Protein AF-A0A536CFX8-F1 (afdb_monomer)

Solvent-accessible surface area (backbone atoms only — not comparable to full-atom values): 19249 Å² total; per-residue (Å²): 136,84,89,85,89,81,91,87,80,89,84,90,79,86,81,89,79,88,77,86,74,91,65,84,72,71,78,76,81,66,70,44,59,73,46,34,35,49,41,56,54,71,42,53,51,65,45,68,50,86,86,36,34,57,94,56,67,42,63,34,17,46,71,71,43,29,43,40,26,47,44,38,36,43,31,71,49,56,95,89,37,96,38,81,25,56,76,70,20,52,27,51,81,73,44,65,42,97,75,32,32,36,40,40,36,42,48,42,97,36,27,31,52,84,66,49,71,55,38,29,62,17,44,47,43,38,53,39,38,42,67,48,39,43,94,47,35,49,85,56,44,95,74,36,61,66,68,40,49,74,40,77,49,61,92,44,62,42,31,37,38,37,31,39,76,54,69,55,59,67,68,58,45,51,65,66,43,47,42,68,44,43,55,40,64,38,90,66,59,28,27,61,50,94,89,47,68,60,54,70,37,48,77,72,36,57,69,44,15,38,42,23,47,53,34,53,59,54,59,30,67,44,47,73,42,53,52,75,39,72,79,68,68,63,30,48,14,44,30,37,74,61,40,47,46,82,84,20,44,34,34,29,30,58,32,88,53,37,55,59,82,76,69,68,48,43,54,29,44,31,39,40,52,27,83,37,61,69,62,44,35,52,36,47,64,72,61,75,45,77,39,68,71,75,52,84,91,49,54,87,53,54,82,72,40,79,90,61,88,86,77,84,89,81,69,99,73,82,92,80,82,87,76,60,66,86,42,83,91,60,104

Structure (mmCIF, N/CA/C/O backbone):
data_AF-A0A536CFX8-F1
#
_entry.id   AF-A0A536CFX8-F1
#
loop_
_atom_site.group_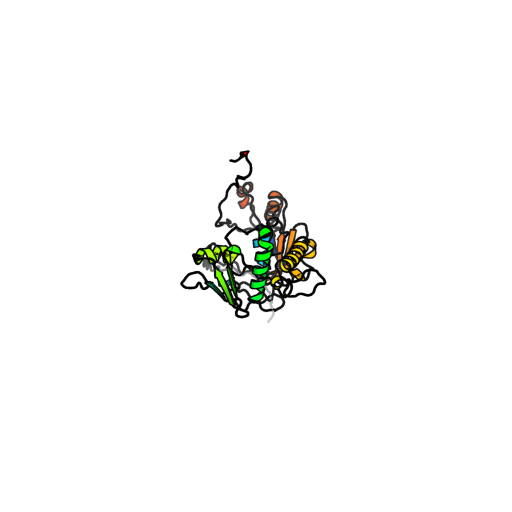PDB
_atom_site.id
_atom_site.type_symbol
_atom_site.label_atom_id
_atom_site.label_alt_id
_atom_site.label_comp_id
_atom_site.label_asym_id
_atom_site.label_en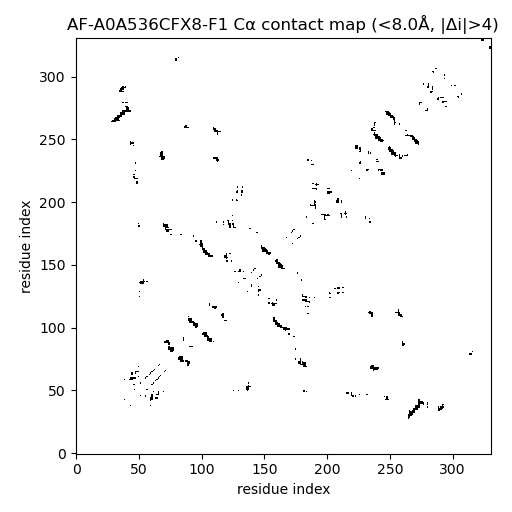tity_id
_atom_site.label_seq_id
_atom_site.pdbx_PDB_ins_code
_atom_site.Cartn_x
_atom_site.Cartn_y
_atom_site.Cartn_z
_atom_site.occupancy
_atom_site.B_iso_or_equiv
_atom_site.auth_seq_id
_atom_site.auth_comp_id
_atom_site.auth_asym_id
_atom_site.auth_atom_id
_atom_site.pdbx_PDB_model_num
ATOM 1 N N . MET A 1 1 ? 38.653 -68.602 -45.822 1.00 32.66 1 MET A N 1
ATOM 2 C CA . MET A 1 1 ? 39.861 -68.004 -46.427 1.00 32.66 1 MET A CA 1
ATOM 3 C C . MET A 1 1 ? 39.681 -66.486 -46.409 1.00 32.66 1 MET A C 1
ATOM 5 O O . MET A 1 1 ? 38.764 -66.006 -47.046 1.00 32.66 1 MET A O 1
ATOM 9 N N . ARG A 1 2 ? 40.482 -65.795 -45.582 1.00 30.81 2 ARG A N 1
ATOM 10 C CA . ARG A 1 2 ? 40.870 -64.364 -45.604 1.00 30.81 2 ARG A CA 1
ATOM 11 C C . ARG A 1 2 ? 39.822 -63.230 -45.773 1.00 30.81 2 ARG A C 1
ATOM 13 O O . ARG A 1 2 ? 39.370 -62.947 -46.868 1.00 30.81 2 ARG A O 1
ATOM 20 N N . THR A 1 3 ? 39.662 -62.498 -44.655 1.00 35.94 3 THR A N 1
ATOM 21 C CA . THR A 1 3 ? 39.759 -61.022 -44.455 1.00 35.94 3 THR A CA 1
ATOM 22 C C . THR A 1 3 ? 38.870 -60.039 -45.222 1.00 35.94 3 THR A C 1
ATOM 24 O O . THR A 1 3 ? 38.886 -60.008 -46.444 1.00 35.94 3 THR A O 1
ATOM 27 N N . GLY A 1 4 ? 38.321 -59.062 -44.481 1.00 30.14 4 GLY A N 1
ATOM 28 C CA . GLY A 1 4 ? 38.094 -57.713 -45.014 1.00 30.14 4 GLY A CA 1
ATOM 29 C C . GLY A 1 4 ? 37.114 -56.843 -44.224 1.00 30.14 4 GLY A C 1
ATOM 30 O O . GLY A 1 4 ? 35.951 -56.754 -44.588 1.00 30.14 4 GLY A O 1
ATOM 31 N N . LEU A 1 5 ? 37.593 -56.163 -43.180 1.00 33.34 5 LEU A N 1
ATOM 32 C CA . LEU A 1 5 ? 36.899 -55.064 -42.499 1.00 33.34 5 LEU A CA 1
ATOM 33 C C . LEU A 1 5 ? 37.140 -53.757 -43.278 1.00 33.34 5 LEU A C 1
ATOM 35 O O . LEU A 1 5 ? 38.304 -53.397 -43.446 1.00 33.34 5 LEU A O 1
ATOM 39 N N . ARG A 1 6 ? 36.095 -53.016 -43.681 1.00 33.06 6 ARG A N 1
ATOM 40 C CA . ARG A 1 6 ? 36.152 -51.550 -43.868 1.00 33.06 6 ARG A CA 1
ATOM 41 C C . ARG A 1 6 ? 34.804 -50.890 -43.567 1.00 33.06 6 ARG A C 1
ATOM 43 O O . ARG A 1 6 ? 33.782 -51.218 -44.155 1.00 33.06 6 ARG A O 1
ATOM 50 N N . VAL A 1 7 ? 34.877 -49.950 -42.633 1.00 35.00 7 VAL A N 1
ATOM 51 C CA . VAL A 1 7 ? 33.879 -48.956 -42.229 1.00 35.00 7 VAL A CA 1
ATOM 52 C C . VAL A 1 7 ? 33.693 -47.923 -43.345 1.00 35.00 7 VAL A C 1
ATOM 54 O O . VAL A 1 7 ? 34.694 -47.455 -43.885 1.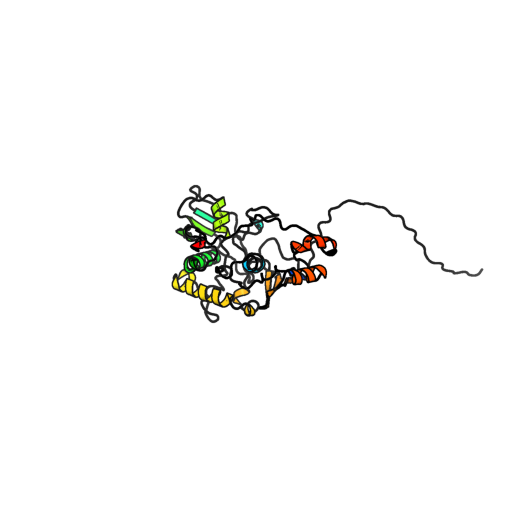00 35.00 7 VAL A O 1
ATOM 57 N N . VAL A 1 8 ? 32.449 -47.517 -43.626 1.00 34.94 8 VAL A N 1
ATOM 58 C CA . VAL A 1 8 ? 32.122 -46.202 -44.209 1.00 34.94 8 VAL A CA 1
ATOM 59 C C . VAL A 1 8 ? 30.862 -45.650 -43.539 1.00 34.94 8 VAL A C 1
ATOM 61 O O . VAL A 1 8 ? 29.898 -46.364 -43.273 1.00 34.94 8 VAL A O 1
ATOM 64 N N . THR A 1 9 ? 30.950 -44.365 -43.232 1.00 29.80 9 THR A N 1
ATOM 65 C CA . THR A 1 9 ? 30.115 -43.535 -42.370 1.00 29.80 9 THR A CA 1
ATOM 66 C C . THR A 1 9 ? 28.998 -42.810 -43.147 1.00 29.80 9 THR A C 1
ATOM 68 O O . THR A 1 9 ? 29.220 -42.423 -44.287 1.00 29.80 9 THR A O 1
ATOM 71 N N . LEU A 1 10 ? 27.871 -42.555 -42.456 1.00 30.62 10 LEU A N 1
ATOM 72 C CA . LEU A 1 10 ? 26.897 -41.440 -42.577 1.00 30.62 10 LEU A CA 1
ATOM 73 C C . LEU A 1 10 ? 26.233 -41.111 -43.933 1.00 30.62 10 LEU A C 1
ATOM 75 O O . LEU A 1 10 ? 26.893 -40.657 -44.856 1.00 30.62 10 LEU A O 1
ATOM 79 N N . LEU A 1 11 ? 24.889 -41.111 -43.944 1.00 28.91 11 LEU A N 1
ATOM 80 C CA . LEU A 1 11 ? 24.063 -39.917 -44.230 1.00 28.91 11 LEU A CA 1
ATOM 81 C C . LEU A 1 11 ? 22.568 -40.229 -44.033 1.00 28.91 11 LEU A C 1
ATOM 83 O O . LEU A 1 11 ? 21.937 -40.900 -44.846 1.00 28.91 11 LEU A O 1
ATOM 87 N N . SER A 1 12 ? 22.001 -39.725 -42.937 1.00 30.78 12 SER A N 1
ATOM 88 C CA . SER A 1 12 ? 20.563 -39.744 -42.657 1.00 30.78 12 SER A CA 1
ATOM 89 C C . SER A 1 12 ? 19.905 -38.566 -43.378 1.00 30.78 12 SER A C 1
ATOM 91 O O . SER A 1 12 ? 20.118 -37.416 -42.997 1.00 30.78 12 SER A O 1
ATOM 93 N N . ILE A 1 13 ? 19.117 -38.843 -44.418 1.00 34.81 13 ILE A N 1
ATOM 94 C CA . ILE A 1 13 ? 18.242 -37.858 -45.066 1.00 34.81 13 ILE A CA 1
ATOM 95 C C . ILE A 1 13 ? 16.876 -37.877 -44.373 1.00 34.81 13 ILE A C 1
ATOM 97 O O . ILE A 1 13 ? 16.316 -38.930 -44.077 1.00 34.81 13 ILE A O 1
ATOM 101 N N . ALA A 1 14 ? 16.396 -36.669 -44.096 1.00 35.75 14 ALA A N 1
ATOM 102 C CA . ALA A 1 14 ? 15.177 -36.323 -43.389 1.00 35.75 14 ALA A CA 1
ATOM 103 C C . ALA A 1 14 ? 13.883 -36.863 -44.021 1.00 35.75 14 ALA A C 1
ATOM 105 O O . ALA A 1 14 ? 13.759 -36.956 -45.240 1.00 35.75 14 ALA A O 1
ATOM 106 N N . ALA A 1 15 ? 12.868 -37.048 -43.176 1.00 33.31 15 ALA A N 1
ATOM 107 C CA . ALA A 1 15 ? 11.474 -36.898 -43.573 1.00 33.31 15 ALA A CA 1
ATOM 108 C C . ALA A 1 15 ? 10.749 -36.048 -42.521 1.00 33.31 15 ALA A C 1
ATOM 110 O O . ALA A 1 15 ? 10.565 -36.457 -41.375 1.00 33.31 15 ALA A O 1
ATOM 111 N N . LEU A 1 16 ? 10.394 -34.831 -42.942 1.00 39.53 16 LEU A N 1
ATOM 112 C CA . LEU A 1 16 ? 9.484 -33.919 -42.263 1.00 39.53 16 LEU A CA 1
ATOM 113 C C . LEU A 1 16 ? 8.110 -34.578 -42.090 1.00 39.53 16 LEU A C 1
ATOM 115 O O . LEU A 1 16 ? 7.532 -35.054 -43.065 1.00 39.53 16 LEU A O 1
ATOM 119 N N . LEU A 1 17 ? 7.530 -34.452 -40.899 1.00 35.06 17 LEU A N 1
ATOM 120 C CA . LEU A 1 17 ? 6.080 -34.385 -40.747 1.00 35.06 17 LEU A CA 1
ATOM 121 C C . LEU A 1 17 ? 5.739 -33.120 -39.964 1.00 35.06 17 LEU A C 1
ATOM 123 O O . LEU A 1 17 ? 6.007 -32.997 -38.771 1.00 35.06 17 LEU A O 1
ATOM 127 N N . ALA A 1 18 ? 5.183 -32.162 -40.699 1.00 39.88 18 ALA A N 1
ATOM 128 C CA . ALA A 1 18 ? 4.555 -30.974 -40.166 1.00 39.88 18 ALA A CA 1
ATOM 129 C C . ALA A 1 18 ? 3.256 -31.366 -39.453 1.00 39.88 18 ALA A C 1
ATOM 131 O O . ALA A 1 18 ? 2.336 -31.899 -40.069 1.00 39.88 18 ALA A O 1
ATOM 132 N N . VAL A 1 19 ? 3.171 -31.041 -38.166 1.00 38.09 19 VAL A N 1
ATOM 133 C CA . VAL A 1 19 ? 1.901 -30.855 -37.464 1.00 38.09 19 VAL A CA 1
ATOM 134 C C . VAL A 1 19 ? 1.953 -29.451 -36.876 1.00 38.09 19 VAL A C 1
ATOM 136 O O . VAL A 1 19 ? 2.416 -29.239 -35.759 1.00 38.09 19 VAL A O 1
ATOM 139 N N . SER A 1 20 ? 1.534 -28.463 -37.668 1.00 35.34 20 SER A N 1
ATOM 140 C CA . SER A 1 20 ? 1.260 -27.121 -37.161 1.00 35.34 20 SER A CA 1
ATOM 141 C C . SER A 1 20 ? -0.124 -27.129 -36.512 1.00 35.34 20 SER A C 1
ATOM 143 O O . SER A 1 20 ? -1.124 -26.750 -37.121 1.00 35.34 20 SER A O 1
ATOM 145 N N . CYS A 1 21 ? -0.194 -27.575 -35.264 1.00 41.94 21 CYS A N 1
ATOM 146 C CA . CYS A 1 21 ? -1.288 -27.156 -34.403 1.00 41.94 21 CYS A CA 1
ATOM 147 C C . CYS A 1 21 ? -0.944 -25.748 -33.917 1.00 41.94 21 CYS A C 1
ATOM 149 O O . CYS A 1 21 ? 0.002 -25.567 -33.151 1.00 41.94 21 CYS A O 1
ATOM 151 N N . GLY A 1 22 ? -1.697 -24.754 -34.391 1.00 38.09 22 GLY A N 1
ATOM 152 C CA . GLY A 1 22 ? -1.741 -23.418 -33.808 1.00 38.09 22 GLY A CA 1
ATOM 153 C C . GLY A 1 22 ? -2.274 -23.508 -32.382 1.00 38.09 22 GLY A C 1
ATOM 154 O O . GLY A 1 22 ? -3.461 -23.331 -32.139 1.00 38.09 22 GLY A O 1
ATOM 155 N N . GLY A 1 23 ? -1.395 -23.853 -31.449 1.00 31.27 23 GLY A N 1
ATOM 156 C CA . GLY A 1 23 ? -1.613 -23.668 -30.030 1.00 31.27 23 GLY A CA 1
ATOM 157 C C . GLY A 1 23 ? -1.064 -22.304 -29.667 1.00 31.27 23 GLY A C 1
ATOM 158 O O . GLY A 1 23 ? 0.135 -22.071 -29.795 1.00 31.27 23 GLY A O 1
ATOM 159 N N . SER A 1 24 ? -1.932 -21.407 -29.213 1.00 38.62 24 SER A N 1
ATOM 160 C CA . SER A 1 24 ? -1.533 -20.240 -28.436 1.00 38.62 24 SER A CA 1
ATOM 161 C C . SER A 1 24 ? -0.773 -20.752 -27.213 1.00 38.62 24 SER A C 1
ATOM 163 O O . SER A 1 24 ? -1.375 -21.089 -26.194 1.00 38.62 24 SER A O 1
ATOM 165 N N . SER A 1 25 ? 0.546 -20.907 -27.323 1.00 43.19 25 SER A N 1
ATOM 166 C CA . SER A 1 25 ? 1.385 -21.193 -26.172 1.00 43.19 25 SER A CA 1
ATOM 167 C C . SER A 1 25 ? 1.316 -19.951 -25.300 1.00 43.19 25 SER A C 1
ATOM 169 O O . SER A 1 25 ? 1.982 -18.957 -25.590 1.00 43.19 25 SER A O 1
ATOM 171 N N . ASN A 1 26 ? 0.478 -19.977 -24.262 1.00 49.91 26 ASN A N 1
ATOM 172 C CA . ASN A 1 26 ? 0.644 -19.043 -23.159 1.00 49.91 26 ASN A CA 1
ATOM 173 C C . ASN A 1 26 ? 2.122 -19.124 -22.762 1.00 49.91 26 ASN A C 1
ATOM 175 O O . ASN A 1 26 ? 2.585 -20.239 -22.486 1.00 49.91 26 ASN A O 1
ATOM 179 N N . PRO A 1 27 ? 2.876 -18.010 -22.799 1.00 59.50 27 PRO A N 1
ATOM 180 C CA . PRO A 1 27 ? 4.268 -18.026 -22.390 1.00 59.50 27 PRO A CA 1
ATOM 181 C C . PRO A 1 27 ? 4.347 -18.687 -21.017 1.00 59.50 27 PRO A C 1
ATOM 183 O O . PRO A 1 27 ? 3.634 -18.287 -20.091 1.00 59.50 27 PRO A O 1
ATOM 186 N N . ALA A 1 28 ? 5.136 -19.756 -20.907 1.00 67.69 28 ALA A N 1
ATOM 187 C CA . ALA A 1 28 ? 5.293 -20.448 -19.640 1.00 67.69 28 ALA A CA 1
ATOM 188 C C . ALA A 1 28 ? 5.818 -19.438 -18.614 1.00 67.69 28 ALA A C 1
ATOM 190 O O . ALA A 1 28 ? 6.816 -18.757 -18.860 1.00 67.69 28 ALA A O 1
ATOM 191 N N . ARG A 1 29 ? 5.122 -19.309 -17.480 1.00 74.19 29 ARG A N 1
ATOM 192 C CA . ARG A 1 29 ? 5.527 -18.395 -16.412 1.00 74.19 29 ARG A CA 1
ATOM 193 C C . ARG A 1 29 ? 6.917 -18.805 -15.928 1.00 74.19 29 ARG A C 1
ATOM 195 O O . ARG A 1 29 ? 7.086 -19.903 -15.396 1.00 74.19 29 ARG A O 1
ATOM 202 N N . LEU A 1 30 ? 7.901 -17.931 -16.129 1.00 79.31 30 LEU A N 1
ATOM 203 C CA . LEU A 1 30 ? 9.268 -18.182 -15.688 1.00 79.31 30 LEU A CA 1
ATOM 204 C C . LEU A 1 30 ? 9.301 -18.312 -14.157 1.00 79.31 30 LEU A C 1
ATOM 206 O O . LEU A 1 30 ? 8.610 -17.585 -13.433 1.00 79.31 30 LEU A O 1
ATOM 210 N N . THR A 1 31 ? 10.079 -19.287 -13.687 1.00 88.12 31 THR A N 1
ATOM 211 C CA . THR A 1 31 ? 10.326 -19.542 -12.265 1.00 88.12 31 THR A CA 1
ATOM 212 C C . THR A 1 31 ? 11.797 -19.280 -11.969 1.00 88.12 31 THR A C 1
ATOM 214 O O . THR A 1 31 ? 12.665 -19.748 -12.703 1.00 88.12 31 THR A O 1
ATOM 217 N N . GLY A 1 32 ? 12.073 -18.547 -10.894 1.00 92.19 32 GLY A N 1
ATOM 218 C CA . GLY A 1 32 ? 13.400 -18.031 -10.578 1.00 92.19 32 GLY A CA 1
ATOM 219 C C . GLY A 1 32 ? 13.776 -16.801 -11.407 1.00 92.19 32 GLY A C 1
ATOM 220 O O . GLY A 1 32 ? 12.929 -16.186 -12.053 1.00 92.19 32 GLY A O 1
ATOM 221 N N . GLY A 1 33 ? 15.058 -16.437 -11.357 1.00 95.62 33 GLY A N 1
ATOM 222 C CA . GLY A 1 33 ? 15.593 -15.259 -12.041 1.00 95.62 33 GLY A CA 1
ATOM 223 C C . GLY A 1 33 ? 15.146 -13.925 -11.436 1.00 95.62 33 GLY A C 1
ATOM 224 O O . GLY A 1 33 ? 14.388 -13.882 -10.463 1.00 95.62 33 GLY A O 1
ATOM 225 N N . THR A 1 34 ? 15.639 -12.848 -12.039 1.00 97.00 34 THR A N 1
ATOM 226 C CA . THR A 1 34 ? 15.292 -11.463 -11.709 1.00 97.00 34 THR A CA 1
ATOM 227 C C . THR A 1 34 ? 14.483 -10.884 -12.858 1.00 97.00 34 THR A C 1
ATOM 229 O O . THR A 1 34 ? 14.877 -11.075 -14.007 1.00 97.00 34 THR A O 1
ATOM 232 N N . ALA A 1 35 ? 13.386 -10.188 -12.557 1.00 97.25 35 ALA A N 1
ATOM 233 C CA . ALA A 1 35 ? 12.746 -9.300 -13.525 1.00 97.25 35 ALA A CA 1
ATOM 234 C C . ALA A 1 35 ? 12.981 -7.840 -13.134 1.00 97.25 35 ALA A C 1
ATOM 236 O O . ALA A 1 35 ? 12.920 -7.497 -11.954 1.00 97.25 35 ALA A O 1
ATOM 237 N N . THR A 1 36 ? 13.211 -6.998 -14.130 1.00 97.81 36 THR A N 1
ATOM 238 C CA . THR A 1 36 ? 13.491 -5.568 -13.991 1.00 97.81 36 THR A CA 1
ATOM 239 C C . THR A 1 36 ? 12.363 -4.741 -14.601 1.00 97.81 36 THR A C 1
ATOM 241 O O . THR A 1 36 ? 11.969 -4.939 -15.751 1.00 97.81 36 THR A O 1
ATOM 244 N N . PHE A 1 37 ? 11.830 -3.811 -13.817 1.00 97.00 37 PHE A N 1
ATOM 245 C CA . PHE A 1 37 ? 10.755 -2.904 -14.191 1.00 97.00 37 PHE A CA 1
ATOM 246 C C . PHE A 1 37 ? 11.286 -1.477 -14.172 1.00 97.00 37 PHE A C 1
ATOM 248 O O . PHE A 1 37 ? 11.691 -0.976 -13.125 1.00 97.00 37 PHE A O 1
ATOM 255 N N . ALA A 1 38 ? 11.299 -0.823 -15.329 1.00 96.75 38 ALA A N 1
ATOM 256 C CA . ALA A 1 38 ? 11.588 0.597 -15.391 1.00 96.75 38 ALA A CA 1
ATOM 257 C C . ALA A 1 38 ? 10.439 1.389 -14.756 1.00 96.75 38 ALA A C 1
ATOM 259 O O . ALA A 1 38 ? 9.281 1.280 -15.170 1.00 96.75 38 ALA A O 1
ATOM 260 N N . GLU A 1 39 ? 10.766 2.188 -13.746 1.00 95.69 39 GLU A N 1
ATOM 261 C CA . GLU A 1 39 ? 9.873 3.232 -13.260 1.00 95.69 39 GLU A CA 1
ATOM 262 C C . GLU A 1 39 ? 9.761 4.332 -14.313 1.00 95.69 39 GLU A C 1
ATOM 264 O O . GLU A 1 39 ? 10.696 4.562 -15.087 1.00 95.69 39 GLU A O 1
ATOM 269 N N . GLN A 1 40 ? 8.623 5.032 -14.328 1.00 92.69 40 GLN A N 1
ATOM 270 C CA . GLN A 1 40 ? 8.504 6.190 -15.202 1.00 92.69 40 GLN A CA 1
ATOM 271 C C . GLN A 1 40 ? 9.528 7.268 -14.806 1.00 92.69 40 GLN A C 1
ATOM 273 O O . GLN A 1 40 ? 9.974 7.341 -13.652 1.00 92.69 40 GLN A O 1
ATOM 278 N N . PRO A 1 41 ? 9.923 8.123 -15.757 1.00 93.75 41 PRO A N 1
ATOM 279 C CA . PRO A 1 41 ? 10.881 9.181 -15.493 1.00 93.75 41 PRO A CA 1
ATOM 280 C C . PRO A 1 41 ? 10.433 10.093 -14.348 1.00 93.75 41 PRO A C 1
ATOM 282 O O . PRO A 1 41 ? 9.303 10.573 -14.323 1.00 93.75 41 PRO A O 1
ATOM 285 N N . ASP A 1 42 ? 11.337 10.307 -13.391 1.00 92.75 42 ASP A N 1
ATOM 286 C CA . ASP A 1 42 ? 11.128 11.098 -12.170 1.00 92.75 42 ASP A CA 1
ATOM 287 C C . ASP A 1 42 ? 10.020 10.581 -11.223 1.00 92.75 42 ASP A C 1
ATOM 289 O O . ASP A 1 42 ? 9.580 11.288 -10.318 1.00 92.75 42 ASP A O 1
ATOM 293 N N . THR A 1 43 ? 9.595 9.316 -11.353 1.00 93.25 43 THR A N 1
ATOM 294 C CA . THR A 1 43 ? 8.568 8.711 -10.483 1.00 93.25 43 THR A CA 1
ATOM 295 C C . THR A 1 43 ? 9.133 7.698 -9.493 1.00 93.25 43 THR A C 1
ATOM 297 O O . THR A 1 43 ? 8.499 6.692 -9.207 1.00 93.25 43 THR A O 1
ATOM 300 N N . LYS A 1 44 ? 10.332 7.906 -8.946 1.00 94.12 44 LYS A N 1
ATOM 301 C CA . LYS A 1 44 ? 10.891 6.941 -7.984 1.00 94.12 44 LYS A CA 1
ATOM 302 C C . LYS A 1 44 ? 10.062 6.871 -6.686 1.00 94.12 44 LYS A C 1
ATOM 304 O O . LYS A 1 44 ? 9.721 7.922 -6.132 1.00 94.12 44 LYS A O 1
ATOM 309 N N . PRO A 1 45 ? 9.801 5.668 -6.140 1.00 96.31 45 PRO A N 1
ATOM 310 C CA . PRO A 1 45 ? 9.236 5.537 -4.805 1.00 96.31 45 PRO A CA 1
ATOM 311 C C . PRO A 1 45 ? 10.141 6.180 -3.747 1.00 96.31 45 PRO A C 1
ATOM 313 O O . PRO A 1 45 ? 11.368 6.130 -3.833 1.00 96.31 45 PRO A O 1
ATOM 316 N N . ASN A 1 46 ? 9.535 6.791 -2.737 1.00 96.81 46 ASN A N 1
ATOM 317 C CA . ASN A 1 46 ? 10.225 7.472 -1.642 1.00 96.81 46 ASN A CA 1
ATOM 318 C C . ASN A 1 46 ? 9.421 7.499 -0.326 1.00 96.81 46 ASN A C 1
ATOM 320 O O . ASN A 1 46 ? 9.782 8.248 0.582 1.00 96.81 46 ASN A O 1
ATOM 324 N N . TYR A 1 47 ? 8.337 6.720 -0.221 1.00 97.62 47 TYR A N 1
ATOM 325 C CA . TYR A 1 47 ? 7.486 6.679 0.966 1.00 97.62 47 TYR A CA 1
ATOM 326 C C . TYR A 1 47 ? 6.874 5.288 1.188 1.00 97.62 47 TYR A C 1
ATOM 328 O O . TYR A 1 47 ? 6.042 4.828 0.407 1.00 97.62 47 TYR A O 1
ATOM 336 N N . ILE A 1 48 ? 7.273 4.610 2.268 1.00 97.75 48 ILE A N 1
ATOM 337 C CA . ILE A 1 48 ? 6.876 3.218 2.567 1.00 97.75 48 ILE A CA 1
ATOM 338 C C . ILE A 1 48 ? 5.600 3.072 3.401 1.00 97.75 48 ILE A C 1
ATOM 340 O O . ILE A 1 48 ? 5.013 1.994 3.430 1.00 97.75 48 ILE A O 1
ATOM 344 N N . PHE A 1 49 ? 5.164 4.133 4.083 1.00 97.56 49 PHE A N 1
ATOM 345 C CA . PHE A 1 49 ? 4.078 4.053 5.059 1.00 97.56 49 PHE A CA 1
ATOM 346 C C . PHE A 1 49 ? 2.686 4.105 4.381 1.00 97.56 49 PHE A C 1
ATOM 348 O O . PHE A 1 49 ? 2.374 5.106 3.730 1.00 97.56 49 PHE A O 1
ATOM 355 N N . PRO A 1 50 ? 1.822 3.073 4.537 1.00 95.62 50 PRO A N 1
ATOM 356 C CA . PRO A 1 50 ? 0.524 2.993 3.854 1.00 95.62 50 PRO A CA 1
ATOM 357 C C . PRO A 1 50 ? -0.449 4.132 4.167 1.00 95.62 50 PRO A C 1
ATOM 359 O O . PRO A 1 50 ? -1.228 4.517 3.300 1.00 95.62 50 PRO A O 1
ATOM 362 N N . LEU A 1 51 ? -0.389 4.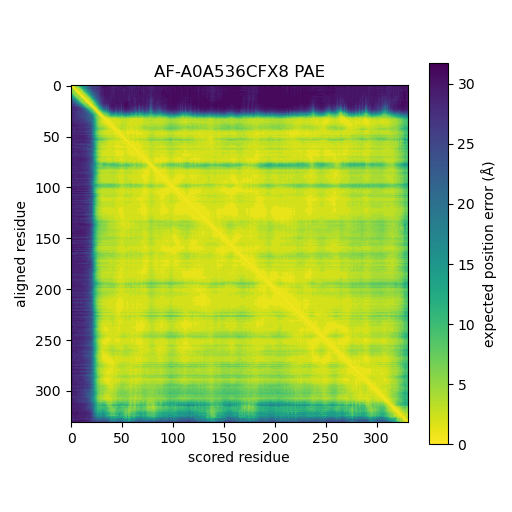731 5.365 1.00 95.31 51 LEU A N 1
ATOM 363 C CA . LEU A 1 51 ? -1.122 5.966 5.676 1.00 95.31 51 LEU A CA 1
ATOM 364 C C . LEU A 1 51 ? -0.350 7.187 5.129 1.00 95.31 51 LEU A C 1
ATOM 366 O O . LEU A 1 51 ? 0.112 8.059 5.857 1.00 95.31 51 LEU A O 1
ATOM 370 N N . THR A 1 52 ? -0.171 7.178 3.809 1.00 94.94 52 THR A N 1
ATOM 371 C CA . THR A 1 52 ? 0.543 8.145 2.969 1.00 94.94 52 THR A CA 1
ATOM 372 C C . THR A 1 52 ? 0.025 9.573 3.079 1.00 94.94 52 THR A C 1
ATOM 374 O O . THR A 1 52 ? -1.150 9.861 2.833 1.00 94.94 52 THR A O 1
ATOM 377 N N . SER A 1 53 ? 0.945 10.496 3.366 1.00 92.75 53 SER A N 1
ATOM 378 C CA . SER A 1 53 ? 0.624 11.917 3.393 1.00 92.75 53 SER A CA 1
ATOM 379 C C . SER A 1 53 ? 0.606 12.572 2.016 1.00 92.75 53 SER A C 1
ATOM 381 O O . SER A 1 53 ? 1.218 12.080 1.068 1.00 92.75 53 SER A O 1
ATOM 383 N N . GLY A 1 54 ? -0.107 13.699 1.897 1.00 90.56 54 GLY A N 1
ATOM 384 C CA . GLY A 1 54 ? -0.355 14.372 0.613 1.00 90.56 54 GLY A CA 1
ATOM 385 C C . GLY A 1 54 ? 0.901 14.652 -0.222 1.00 90.56 54 GLY A C 1
ATOM 386 O O . GLY A 1 54 ? 0.867 14.503 -1.438 1.00 90.56 54 GLY A O 1
ATOM 387 N N . GLY A 1 55 ? 2.032 14.972 0.418 1.00 91.88 55 GLY A N 1
ATOM 388 C CA . GLY A 1 55 ? 3.306 15.226 -0.271 1.00 91.88 55 GLY A CA 1
ATOM 389 C C . GLY A 1 55 ? 3.956 13.994 -0.916 1.00 91.88 55 GLY A C 1
ATOM 390 O O . GLY A 1 55 ? 4.901 14.144 -1.684 1.00 91.88 55 GLY A O 1
ATOM 391 N N . TYR A 1 56 ? 3.459 12.792 -0.619 1.00 95.81 56 TYR A N 1
ATOM 392 C CA . TYR A 1 56 ? 3.998 11.519 -1.102 1.00 95.81 56 TYR A CA 1
ATOM 393 C C . TYR A 1 56 ? 2.957 10.678 -1.856 1.00 95.81 56 TYR A C 1
ATOM 395 O O . TYR A 1 56 ? 3.218 9.522 -2.194 1.00 95.81 56 TYR A O 1
ATOM 403 N N . PHE A 1 57 ? 1.776 11.232 -2.129 1.00 94.12 57 PHE A N 1
ATOM 404 C CA . PHE A 1 57 ? 0.691 10.515 -2.788 1.00 94.12 57 PHE A CA 1
ATOM 405 C C . PHE A 1 57 ? 0.943 10.386 -4.292 1.00 94.12 57 PHE A C 1
ATOM 407 O O . PHE A 1 57 ? 0.726 11.321 -5.061 1.00 94.12 57 PHE A O 1
ATOM 414 N N . SER A 1 58 ? 1.425 9.218 -4.716 1.00 94.31 58 SER A N 1
ATOM 415 C CA . SER A 1 58 ? 1.778 8.937 -6.108 1.00 94.31 58 SER A CA 1
ATOM 416 C C . SER A 1 58 ? 1.540 7.472 -6.473 1.00 94.31 58 SER A C 1
ATOM 418 O O . SER A 1 58 ? 1.568 6.586 -5.619 1.00 94.31 58 SER A O 1
ATOM 420 N N . VAL A 1 59 ? 1.352 7.191 -7.766 1.00 92.25 59 VAL A N 1
ATOM 421 C CA . VAL A 1 59 ? 1.235 5.808 -8.269 1.00 92.25 59 VAL A CA 1
ATOM 422 C C . VAL A 1 59 ? 2.476 4.981 -7.908 1.00 92.25 59 VAL A C 1
ATOM 424 O O . VAL A 1 59 ? 2.328 3.835 -7.476 1.00 92.25 59 VAL A O 1
ATOM 427 N N . ALA A 1 60 ? 3.658 5.599 -7.986 1.00 95.31 60 ALA A N 1
ATOM 428 C CA . ALA A 1 60 ? 4.935 5.007 -7.609 1.00 95.31 60 ALA A CA 1
ATOM 429 C C . ALA A 1 60 ? 4.961 4.523 -6.158 1.00 95.31 60 ALA A C 1
ATOM 431 O O . ALA A 1 60 ? 5.255 3.360 -5.892 1.00 95.31 60 ALA A O 1
ATOM 432 N N . ASN A 1 61 ? 4.584 5.388 -5.211 1.00 97.38 61 ASN A N 1
ATOM 433 C CA . ASN A 1 61 ? 4.550 5.011 -3.802 1.00 97.38 61 ASN A CA 1
ATOM 434 C C . ASN A 1 61 ? 3.448 3.995 -3.518 1.00 97.38 61 ASN A C 1
ATOM 436 O O . ASN A 1 61 ? 3.711 2.990 -2.872 1.00 97.38 61 ASN A O 1
ATOM 440 N N . LEU A 1 62 ? 2.230 4.212 -4.013 1.00 95.75 62 LEU A N 1
ATOM 441 C CA . LEU A 1 62 ? 1.092 3.369 -3.656 1.00 95.75 62 LEU A CA 1
ATOM 442 C C . LEU A 1 62 ? 1.104 2.035 -4.416 1.00 95.75 62 LEU A C 1
ATOM 444 O O . LEU A 1 62 ? 1.300 0.969 -3.835 1.00 95.75 62 LEU A O 1
ATOM 448 N N . SER A 1 63 ? 0.877 2.084 -5.728 1.00 91.56 63 SER A N 1
ATOM 449 C CA . SER A 1 63 ? 0.576 0.893 -6.532 1.00 91.56 63 SER A CA 1
ATOM 450 C C . SER A 1 63 ? 1.816 0.105 -6.948 1.00 91.56 63 SER A C 1
ATOM 452 O O . SER A 1 63 ? 1.737 -1.119 -7.056 1.00 91.56 63 SER A O 1
ATOM 454 N N . GLN A 1 64 ? 2.940 0.785 -7.183 1.00 94.00 64 GLN A N 1
ATOM 455 C CA . GLN A 1 64 ? 4.180 0.161 -7.665 1.00 94.00 64 GLN A CA 1
ATOM 456 C C . GLN A 1 64 ? 5.130 -0.239 -6.530 1.00 94.00 64 GLN A C 1
ATOM 458 O O . GLN A 1 64 ? 5.947 -1.134 -6.721 1.00 94.00 64 GLN A O 1
ATOM 463 N N . PHE A 1 65 ? 4.990 0.350 -5.337 1.00 97.69 65 PHE A N 1
ATOM 464 C CA . PHE A 1 65 ? 5.869 0.083 -4.197 1.00 97.69 65 PHE A CA 1
ATOM 465 C C . PHE A 1 65 ? 5.125 -0.497 -2.989 1.00 97.69 65 PHE A C 1
ATOM 467 O O . PHE A 1 65 ? 5.280 -1.680 -2.680 1.00 97.69 65 PHE A O 1
ATOM 474 N N . GLN A 1 66 ? 4.287 0.297 -2.317 1.00 97.94 66 GLN A N 1
ATOM 475 C CA . GLN A 1 66 ? 3.616 -0.101 -1.078 1.00 97.94 66 GLN A CA 1
ATOM 476 C C . GLN A 1 66 ? 2.769 -1.349 -1.280 1.00 97.94 66 GLN A C 1
ATOM 478 O O . GLN A 1 66 ? 2.918 -2.287 -0.510 1.00 97.94 66 GLN A O 1
ATOM 483 N N . PHE A 1 67 ? 1.954 -1.427 -2.335 1.00 96.56 67 PHE A N 1
ATOM 484 C CA . PHE A 1 67 ? 1.068 -2.574 -2.556 1.00 96.56 67 PHE A CA 1
ATOM 485 C C . PHE A 1 67 ? 1.812 -3.899 -2.759 1.00 96.56 67 PHE A C 1
ATOM 487 O O . PHE A 1 67 ? 1.221 -4.961 -2.550 1.00 96.56 67 PHE A O 1
ATOM 494 N N . LEU A 1 68 ? 3.096 -3.883 -3.126 1.00 97.56 68 LEU A N 1
ATOM 495 C CA . LEU A 1 68 ? 3.906 -5.102 -3.198 1.00 97.56 68 LEU A CA 1
ATOM 496 C C . LEU A 1 68 ? 4.192 -5.694 -1.808 1.00 97.56 68 LEU A C 1
ATOM 498 O O . LEU A 1 68 ? 4.331 -6.913 -1.693 1.00 97.56 68 LEU A O 1
ATOM 502 N N . MET A 1 69 ? 4.217 -4.851 -0.772 1.00 98.31 69 MET A N 1
ATOM 503 C CA . MET A 1 69 ? 4.525 -5.203 0.619 1.00 98.31 69 MET A CA 1
ATOM 504 C C . MET A 1 69 ? 3.295 -5.171 1.534 1.00 98.31 69 MET A C 1
ATOM 506 O O . MET A 1 69 ? 3.114 -6.073 2.337 1.00 98.31 69 MET A O 1
ATOM 510 N N . TYR A 1 70 ? 2.438 -4.165 1.413 1.00 98.12 70 TYR A N 1
ATOM 511 C CA . TYR A 1 70 ? 1.278 -3.939 2.269 1.00 98.12 70 TYR A CA 1
ATOM 512 C C . TYR A 1 70 ? 0.008 -4.000 1.436 1.00 98.12 70 TYR A C 1
ATOM 514 O O . TYR A 1 70 ? -0.179 -3.214 0.505 1.00 98.12 70 TYR A O 1
ATOM 522 N N . ARG A 1 71 ? -0.867 -4.959 1.718 1.00 96.56 71 ARG A N 1
ATOM 523 C CA . ARG A 1 71 ? -2.066 -5.192 0.920 1.00 96.56 71 ARG A CA 1
ATOM 524 C C . ARG A 1 71 ? -3.239 -4.346 1.439 1.00 96.56 71 ARG A C 1
ATOM 526 O O . ARG A 1 71 ? -3.559 -4.407 2.621 1.00 96.56 71 ARG A O 1
ATOM 533 N N . PRO A 1 72 ? -3.940 -3.592 0.568 1.00 96.88 72 PRO A N 1
ATOM 534 C CA . PRO A 1 72 ? -5.235 -3.019 0.927 1.00 96.88 72 PRO A CA 1
ATOM 535 C C . PRO A 1 72 ? -6.229 -4.104 1.338 1.00 96.88 72 PRO A C 1
ATOM 537 O O . PRO A 1 72 ? -6.256 -5.170 0.715 1.00 96.88 72 PRO A O 1
ATOM 540 N N . LEU A 1 73 ? -7.081 -3.816 2.327 1.00 98.12 73 LEU A N 1
ATOM 541 C CA . LEU A 1 73 ? -8.092 -4.739 2.858 1.00 98.12 73 LEU A CA 1
ATOM 542 C C . LEU A 1 73 ? -8.928 -5.362 1.732 1.00 98.12 73 LEU A C 1
ATOM 544 O O . LEU A 1 73 ? -9.138 -6.579 1.699 1.00 98.12 73 LEU A O 1
ATOM 548 N N . TYR A 1 74 ? -9.338 -4.520 0.782 1.00 98.25 74 TYR A N 1
ATOM 549 C CA . TYR A 1 74 ? -10.008 -4.917 -0.446 1.00 98.25 74 TYR A CA 1
ATOM 550 C C . TYR A 1 74 ? -9.180 -4.543 -1.668 1.00 98.25 74 TYR A C 1
ATOM 552 O O . TYR A 1 74 ? -8.777 -3.396 -1.849 1.00 98.25 74 TYR A O 1
ATOM 560 N N . TRP A 1 75 ? -8.961 -5.525 -2.538 1.00 96.19 75 TRP A N 1
ATOM 561 C CA . TRP A 1 75 ? -8.263 -5.332 -3.800 1.00 96.19 75 TRP A CA 1
ATOM 562 C C . TRP A 1 75 ? -9.249 -5.123 -4.940 1.00 96.19 75 TRP A C 1
ATOM 564 O O . TRP A 1 75 ? -10.203 -5.886 -5.093 1.00 96.19 75 TRP A O 1
ATOM 574 N N . PHE A 1 76 ? -8.976 -4.147 -5.799 1.00 93.69 76 PHE A N 1
ATOM 575 C CA . PHE A 1 76 ? -9.797 -3.853 -6.969 1.00 93.69 76 PHE A CA 1
ATOM 576 C C . PHE A 1 76 ? -9.000 -4.075 -8.247 1.00 93.69 76 PHE A C 1
ATOM 578 O O . PHE A 1 76 ? -7.793 -3.852 -8.301 1.00 93.69 76 PHE A O 1
ATOM 585 N N . GLY A 1 77 ? -9.691 -4.528 -9.288 1.00 90.00 77 GLY A N 1
ATOM 586 C CA . GLY A 1 77 ? -9.086 -4.856 -10.569 1.00 90.00 77 GLY A CA 1
ATOM 587 C C . GLY A 1 77 ? -8.957 -6.362 -10.782 1.00 90.00 77 GLY A C 1
ATOM 588 O O . GLY A 1 77 ? -8.407 -7.106 -9.963 1.00 90.00 77 GLY A O 1
ATOM 589 N N . ASN A 1 78 ? -9.463 -6.826 -11.922 1.00 85.56 78 ASN A N 1
ATOM 590 C CA . ASN A 1 78 ? -9.252 -8.188 -12.400 1.00 85.56 78 ASN A CA 1
ATOM 591 C C . ASN A 1 78 ? -9.349 -8.206 -13.931 1.00 85.56 78 ASN A C 1
ATOM 593 O O . ASN A 1 78 ? -10.427 -7.966 -14.474 1.00 85.56 78 ASN A O 1
ATOM 597 N N . ASN A 1 79 ? -8.230 -8.463 -14.618 1.00 82.25 79 ASN A N 1
ATOM 598 C CA . ASN A 1 79 ? -8.137 -8.506 -16.084 1.00 82.25 79 ASN A CA 1
ATOM 599 C C . ASN A 1 79 ? -8.762 -7.275 -16.775 1.00 82.25 79 ASN A C 1
ATOM 601 O O . ASN A 1 79 ? -9.632 -7.402 -17.635 1.00 82.25 79 ASN A O 1
ATOM 605 N N . GLY A 1 80 ? -8.367 -6.073 -16.344 1.00 81.31 80 GLY A N 1
ATOM 606 C CA . GLY A 1 80 ? -8.852 -4.802 -16.905 1.00 81.31 80 GLY A CA 1
ATOM 607 C C . GLY A 1 80 ? -10.270 -4.393 -16.483 1.00 81.31 80 GLY A C 1
ATOM 608 O O . GLY A 1 80 ? -10.744 -3.334 -16.884 1.00 81.31 80 GLY A O 1
ATOM 609 N N . GLN A 1 81 ? -10.957 -5.197 -15.665 1.00 86.38 81 GLN A N 1
ATOM 610 C CA . GLN A 1 81 ? -12.283 -4.867 -15.140 1.00 86.38 81 GLN A CA 1
ATOM 611 C C . GLN A 1 81 ? -12.181 -4.143 -13.797 1.00 86.38 81 GLN A C 1
ATOM 613 O O . GLN A 1 81 ? -11.489 -4.615 -12.890 1.00 86.38 81 GLN A O 1
ATOM 618 N N . VAL A 1 82 ? -12.933 -3.048 -13.645 1.00 88.25 82 VAL A N 1
ATOM 619 C CA . VAL A 1 82 ? -13.073 -2.285 -12.392 1.00 88.25 82 VAL A CA 1
ATOM 620 C C . VAL A 1 82 ? -14.031 -3.026 -11.463 1.00 88.25 82 VAL A C 1
ATOM 622 O O . VAL A 1 82 ? -15.207 -2.690 -11.325 1.00 88.25 82 VAL A O 1
ATOM 625 N N . LYS A 1 83 ? -13.539 -4.111 -10.862 1.00 92.50 83 LYS A N 1
ATOM 626 C CA . LYS A 1 83 ? -14.314 -4.925 -9.925 1.00 92.50 83 LYS A CA 1
ATOM 627 C C . LYS A 1 83 ? -13.552 -5.316 -8.678 1.00 92.50 83 LYS A C 1
ATOM 629 O O . LYS A 1 83 ? -12.330 -5.460 -8.736 1.00 92.50 83 LYS A O 1
ATOM 634 N N . LEU A 1 84 ? -14.288 -5.525 -7.585 1.00 96.38 84 LEU A N 1
ATOM 635 C CA . LEU A 1 84 ? -13.739 -6.147 -6.390 1.00 96.38 84 LEU A CA 1
ATOM 636 C C . LEU A 1 84 ? -13.132 -7.507 -6.759 1.00 96.38 84 LEU A C 1
ATOM 638 O O . LEU A 1 84 ? -13.736 -8.322 -7.461 1.00 96.38 84 LEU A O 1
ATOM 642 N N . ASN A 1 85 ? -11.905 -7.727 -6.310 1.00 96.50 85 ASN A N 1
ATOM 643 C CA . ASN A 1 85 ? -11.185 -8.971 -6.474 1.00 96.50 85 ASN A CA 1
ATOM 644 C C . ASN A 1 85 ? -11.141 -9.680 -5.124 1.00 96.50 85 ASN A C 1
ATOM 646 O O . ASN A 1 85 ? -10.172 -9.569 -4.368 1.00 96.50 85 ASN A O 1
ATOM 650 N N . SER A 1 86 ? -12.203 -10.426 -4.827 1.00 95.94 86 SER A N 1
ATOM 651 C CA . SER A 1 86 ? -12.353 -11.148 -3.563 1.00 95.94 86 SER A CA 1
ATOM 652 C C . SER A 1 86 ? -11.163 -12.075 -3.315 1.00 95.94 86 SER A C 1
ATOM 654 O O . SER A 1 86 ? -10.646 -12.136 -2.210 1.00 95.94 86 SER A O 1
ATOM 656 N N . SER A 1 87 ? -10.641 -12.735 -4.352 1.00 95.50 87 SER A N 1
ATOM 657 C CA . SER A 1 87 ? -9.474 -13.623 -4.256 1.00 95.50 87 SER A CA 1
ATOM 658 C C . SER A 1 87 ? -8.210 -12.918 -3.736 1.00 95.50 87 SER A C 1
ATOM 660 O O . SER A 1 87 ? -7.433 -13.532 -3.010 1.00 95.50 87 SER A O 1
ATOM 662 N N . LEU A 1 88 ? -7.972 -11.660 -4.115 1.00 95.81 88 LEU A N 1
ATOM 663 C CA . LEU A 1 88 ? -6.794 -10.888 -3.690 1.00 95.81 88 LEU A CA 1
ATOM 664 C C . LEU A 1 88 ? -7.039 -10.012 -2.452 1.00 95.81 88 LEU A C 1
ATOM 666 O O . LEU A 1 88 ? -6.106 -9.356 -1.992 1.00 95.81 88 LEU A O 1
ATOM 670 N N . SER A 1 89 ? -8.265 -9.995 -1.929 1.00 97.75 89 SER A N 1
ATOM 671 C CA . SER A 1 89 ? -8.652 -9.215 -0.751 1.00 97.75 89 SER A CA 1
ATOM 672 C C . SER A 1 89 ? -8.381 -9.988 0.543 1.00 97.75 89 SER A C 1
ATOM 674 O O . SER A 1 89 ? -8.596 -11.203 0.598 1.00 97.75 89 SER A O 1
ATOM 676 N N . LEU A 1 90 ? -7.972 -9.266 1.590 1.00 98.19 90 LEU A N 1
ATOM 677 C CA . LEU A 1 90 ? -7.725 -9.779 2.947 1.00 98.19 90 LEU A CA 1
ATOM 678 C C . LEU A 1 90 ? -9.017 -10.151 3.691 1.00 98.19 90 LEU A C 1
ATOM 680 O O . LEU A 1 90 ? -8.972 -10.834 4.712 1.00 98.19 90 LEU A O 1
ATOM 684 N N . ALA A 1 91 ? -10.166 -9.712 3.185 1.00 98.50 91 ALA A N 1
ATOM 685 C CA . ALA A 1 91 ? -11.486 -10.025 3.710 1.00 98.50 91 ALA A CA 1
ATOM 686 C C . ALA A 1 91 ? -12.363 -10.732 2.664 1.00 98.50 91 ALA A C 1
ATOM 688 O O . ALA A 1 91 ? -12.077 -10.727 1.461 1.00 98.50 91 ALA A O 1
ATOM 689 N N . GLU A 1 92 ? -13.416 -11.384 3.147 1.00 98.56 92 GLU A N 1
ATOM 690 C CA . GLU A 1 92 ? -14.582 -11.753 2.346 1.00 98.56 92 GLU A CA 1
ATOM 691 C C . GLU A 1 92 ? -15.339 -10.502 1.895 1.00 98.56 92 GLU A C 1
ATOM 693 O O . GLU A 1 92 ? -15.178 -9.435 2.486 1.00 98.56 92 GLU A O 1
ATOM 698 N N . ASP A 1 93 ? -16.182 -10.634 0.871 1.00 98.50 93 ASP A N 1
ATOM 699 C CA . ASP A 1 93 ? -17.012 -9.527 0.390 1.00 98.50 93 ASP A CA 1
ATOM 700 C C . ASP A 1 93 ? -17.845 -8.915 1.541 1.00 98.50 93 ASP A C 1
ATOM 702 O O . ASP A 1 93 ? -18.415 -9.654 2.357 1.00 98.50 93 ASP A O 1
ATOM 706 N N . PRO A 1 94 ? -17.938 -7.574 1.627 1.00 98.44 94 PRO A N 1
ATOM 707 C CA . PRO A 1 94 ? -18.607 -6.905 2.736 1.00 98.44 94 PRO A CA 1
ATOM 708 C C . PRO A 1 94 ? -20.115 -7.173 2.724 1.00 98.44 94 PRO A C 1
ATOM 710 O O . PRO A 1 94 ? -20.777 -7.089 1.688 1.00 98.44 94 PRO A O 1
ATOM 713 N N . VAL A 1 95 ? -20.682 -7.428 3.904 1.00 98.56 95 VAL A N 1
ATOM 714 C CA . VAL A 1 95 ? -22.122 -7.649 4.082 1.00 98.56 95 VAL A CA 1
ATOM 715 C C . VAL A 1 95 ? -22.763 -6.403 4.676 1.00 98.56 95 VAL A C 1
ATOM 717 O O . VAL A 1 95 ? -22.412 -5.977 5.774 1.00 98.56 95 VAL A O 1
ATOM 720 N N . TYR A 1 96 ? -23.734 -5.839 3.964 1.00 98.38 96 TYR A N 1
ATOM 721 C CA . TYR A 1 96 ? -24.481 -4.663 4.403 1.00 98.38 96 TYR A CA 1
ATOM 722 C C . TYR A 1 96 ? -25.777 -5.079 5.102 1.00 98.38 96 TYR A C 1
ATOM 724 O O . TYR A 1 96 ? -26.456 -6.008 4.658 1.00 98.38 96 TYR A O 1
ATOM 732 N N . SER A 1 97 ? -26.138 -4.387 6.182 1.00 97.06 97 SER A N 1
ATOM 733 C CA . SER A 1 97 ? -27.457 -4.538 6.802 1.00 97.06 97 SER A CA 1
ATOM 734 C C . SER A 1 97 ? -28.575 -4.115 5.844 1.00 97.06 97 SER A C 1
ATOM 736 O O . SER A 1 97 ? -28.360 -3.351 4.903 1.00 97.06 97 SER A O 1
ATOM 738 N N . SER A 1 98 ? -29.801 -4.577 6.099 1.00 93.62 98 SER A N 1
ATOM 739 C CA . SER A 1 98 ? -30.967 -4.261 5.260 1.00 93.62 98 SER A CA 1
ATOM 740 C C . SER A 1 98 ? -31.294 -2.766 5.195 1.00 93.62 98 SER A C 1
ATOM 742 O O . SER A 1 98 ? -31.828 -2.302 4.194 1.00 93.62 98 SER A O 1
ATOM 744 N N . ASP A 1 99 ? -30.975 -2.012 6.248 1.00 92.25 99 ASP A N 1
ATOM 745 C CA . ASP A 1 99 ? -31.112 -0.551 6.293 1.00 92.25 99 ASP A CA 1
ATOM 746 C C . ASP A 1 99 ? -29.892 0.195 5.714 1.00 92.25 99 ASP A C 1
ATOM 748 O O . ASP A 1 99 ? -29.893 1.423 5.646 1.00 92.25 99 ASP A O 1
ATOM 752 N N . GLY A 1 100 ? -28.853 -0.537 5.292 1.00 92.44 100 GLY A N 1
ATOM 753 C CA . GLY A 1 100 ? -27.620 -0.017 4.701 1.00 92.44 100 GLY A CA 1
ATOM 754 C C . GLY A 1 100 ? -26.790 0.873 5.627 1.00 92.44 100 GLY A C 1
ATOM 755 O O . GLY A 1 100 ? -25.991 1.663 5.125 1.00 92.44 100 GLY A O 1
ATOM 756 N N . LYS A 1 101 ? -26.986 0.775 6.949 1.00 96.19 101 LYS A N 1
ATOM 757 C CA . LYS A 1 101 ? -26.270 1.563 7.970 1.00 96.19 101 LYS A CA 1
ATOM 758 C C . LYS A 1 101 ? -25.195 0.788 8.724 1.00 96.19 101 LYS A C 1
ATOM 760 O O . LYS A 1 101 ? -24.483 1.375 9.534 1.00 96.19 101 LYS A O 1
ATOM 765 N N . MET A 1 102 ? -25.07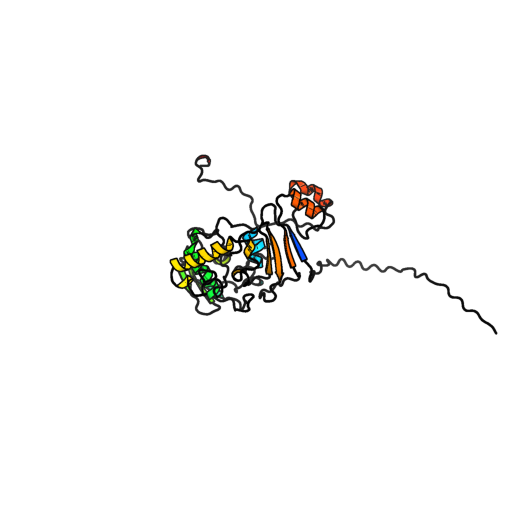1 -0.513 8.488 1.00 98.00 102 MET A N 1
ATOM 766 C CA . MET A 1 102 ? -24.004 -1.333 9.048 1.00 98.00 102 MET A CA 1
ATOM 767 C C . MET A 1 102 ? -23.296 -2.110 7.948 1.00 98.00 102 MET A C 1
ATOM 769 O O . MET A 1 102 ? -23.935 -2.626 7.029 1.00 98.00 102 MET A O 1
ATOM 773 N N . VAL A 1 103 ? -21.977 -2.223 8.076 1.00 98.75 103 VAL A N 1
ATOM 774 C CA . VAL A 1 103 ? -21.120 -3.006 7.184 1.00 98.75 103 VAL A CA 1
ATOM 775 C C . VAL A 1 103 ? -20.357 -4.015 8.021 1.00 98.75 103 VAL A C 1
ATOM 777 O O . VAL A 1 103 ? -19.575 -3.637 8.886 1.00 98.75 103 VAL A O 1
ATOM 780 N N . THR A 1 104 ? -20.586 -5.298 7.767 1.00 98.81 104 THR A N 1
ATOM 781 C CA . THR A 1 104 ? -19.847 -6.397 8.389 1.00 98.81 104 THR A CA 1
ATOM 782 C C . THR A 1 104 ? -18.758 -6.868 7.440 1.00 98.81 104 THR A C 1
ATOM 784 O O . THR A 1 104 ? -19.031 -7.247 6.302 1.00 98.81 104 THR A O 1
ATOM 787 N N . ILE A 1 105 ? -17.526 -6.871 7.928 1.00 98.88 105 ILE A N 1
ATOM 788 C CA . ILE A 1 105 ? -16.331 -7.311 7.218 1.00 98.88 105 ILE A CA 1
ATOM 789 C C . ILE A 1 105 ? -15.800 -8.538 7.952 1.00 98.88 105 ILE A C 1
ATOM 791 O O . ILE A 1 105 ? -15.474 -8.461 9.138 1.00 98.88 105 ILE A O 1
ATOM 795 N N . LYS A 1 106 ? -15.712 -9.665 7.243 1.00 98.88 106 LYS A N 1
ATOM 796 C CA . LYS A 1 106 ? -15.114 -10.899 7.759 1.00 98.88 106 LYS A CA 1
ATOM 797 C C . LYS A 1 106 ? -13.731 -11.077 7.160 1.00 98.88 106 LYS A C 1
ATOM 799 O O . LYS A 1 106 ? -13.593 -11.214 5.949 1.00 98.88 106 LYS A O 1
ATOM 804 N N . MET A 1 107 ? -12.713 -11.055 8.001 1.00 98.56 107 MET A N 1
ATOM 805 C CA . MET A 1 107 ? -11.324 -11.207 7.601 1.00 98.56 107 MET A CA 1
ATOM 806 C C . MET A 1 107 ? -10.999 -12.665 7.299 1.00 98.56 107 MET A C 1
ATOM 808 O O . MET A 1 107 ? -11.476 -13.584 7.965 1.00 98.56 107 MET A O 1
ATOM 812 N N . LYS A 1 108 ? -10.150 -12.876 6.298 1.00 98.56 108 LYS A N 1
ATOM 813 C CA . LYS A 1 108 ? -9.601 -14.192 5.978 1.00 98.56 108 LYS A CA 1
ATOM 814 C C . LYS A 1 108 ? -8.473 -14.531 6.948 1.00 98.56 108 LYS A C 1
ATOM 816 O O . LYS A 1 108 ? -7.843 -13.625 7.488 1.00 98.56 108 LYS A O 1
ATOM 821 N N . PRO A 1 109 ? -8.150 -15.823 7.133 1.00 97.62 109 PRO A N 1
ATOM 822 C CA . PRO A 1 109 ? -7.075 -16.261 8.023 1.00 97.62 109 PRO A CA 1
ATOM 823 C C . PRO A 1 109 ? -5.685 -16.036 7.396 1.00 97.62 109 PRO A C 1
ATOM 825 O O . PRO A 1 109 ? -4.892 -16.968 7.255 1.00 97.62 109 PRO A O 1
ATOM 828 N N . TRP A 1 110 ? -5.409 -14.809 6.955 1.00 98.31 110 TRP A N 1
ATOM 829 C CA . TRP A 1 110 ? -4.117 -14.398 6.418 1.00 98.31 110 TRP A CA 1
ATOM 830 C C . TRP A 1 110 ? -3.152 -14.078 7.556 1.00 98.31 110 TRP A C 1
ATOM 832 O O . TRP A 1 110 ? -3.544 -13.898 8.710 1.00 98.31 110 TRP A O 1
ATOM 842 N N . LYS A 1 111 ? -1.867 -14.053 7.222 1.00 98.62 111 LYS A N 1
ATOM 843 C CA . LYS A 1 111 ? -0.776 -13.827 8.160 1.00 98.62 111 LYS A CA 1
ATOM 844 C C . LYS A 1 111 ? 0.173 -12.765 7.638 1.00 98.62 111 LYS A C 1
ATOM 846 O O . LYS A 1 111 ? 0.453 -12.715 6.438 1.00 98.62 111 LYS A O 1
ATOM 851 N N . TRP A 1 112 ? 0.701 -11.997 8.576 1.00 98.81 112 TRP A N 1
ATOM 852 C CA . TRP A 1 112 ? 1.899 -11.198 8.410 1.00 98.81 112 TRP A CA 1
ATOM 853 C C . TRP A 1 112 ? 3.110 -12.097 8.129 1.00 98.81 112 TRP A C 1
ATOM 855 O O . TRP A 1 112 ? 3.114 -13.297 8.429 1.00 98.81 112 TRP A O 1
ATOM 865 N N . SER A 1 113 ? 4.170 -11.525 7.559 1.00 98.69 113 SER A N 1
ATOM 866 C CA . SER A 1 113 ? 5.345 -12.291 7.135 1.00 98.69 113 SER A CA 1
ATOM 867 C C . SER A 1 113 ? 6.115 -12.942 8.289 1.00 98.69 113 SER A C 1
ATOM 869 O O . SER A 1 113 ? 6.867 -13.888 8.061 1.00 98.69 113 SER A O 1
ATOM 871 N N . ASP A 1 114 ? 5.937 -12.437 9.510 1.00 98.38 114 ASP A N 1
ATOM 872 C CA . ASP A 1 114 ? 6.482 -12.992 10.756 1.00 98.38 114 ASP A CA 1
ATOM 873 C C . ASP A 1 114 ? 5.640 -14.155 11.325 1.00 98.38 114 ASP A C 1
ATOM 875 O O . ASP A 1 114 ? 5.992 -14.747 12.344 1.00 98.38 114 ASP A O 1
ATOM 879 N N . GLY A 1 115 ? 4.544 -14.513 10.650 1.00 98.38 115 GLY A N 1
ATOM 880 C CA . GLY A 1 115 ? 3.657 -15.611 11.010 1.00 98.38 115 GLY A CA 1
ATOM 881 C C . GLY A 1 115 ? 2.489 -15.221 11.914 1.00 98.38 115 GLY A C 1
ATOM 882 O O . GLY A 1 115 ? 1.626 -16.079 12.138 1.00 98.38 115 GLY A O 1
ATOM 883 N N . GLN A 1 116 ? 2.416 -13.973 12.395 1.00 98.62 116 GLN A N 1
ATOM 884 C CA . GLN A 1 116 ? 1.276 -13.508 13.183 1.00 98.62 116 GLN A CA 1
ATOM 885 C C . GLN A 1 116 ? 0.010 -13.427 12.315 1.00 98.62 116 GLN A C 1
ATOM 887 O O . GLN A 1 116 ? 0.087 -12.999 11.161 1.00 98.62 116 GLN A O 1
ATOM 892 N N . PRO A 1 117 ? -1.162 -13.851 12.819 1.00 98.56 117 PRO A N 1
ATOM 893 C CA . PRO A 1 117 ? -2.429 -13.643 12.125 1.00 98.56 117 PRO A CA 1
ATOM 894 C C . PRO A 1 117 ? -2.691 -12.156 11.876 1.00 98.56 117 PRO A C 1
ATOM 896 O O . PRO A 1 117 ? -2.442 -11.337 12.755 1.00 98.56 117 PRO A O 1
ATOM 899 N N . ILE A 1 118 ? -3.248 -11.827 10.712 1.00 98.75 118 ILE A N 1
ATOM 900 C CA . ILE A 1 118 ? -3.828 -10.504 10.467 1.00 98.75 118 ILE A CA 1
ATOM 901 C C . ILE A 1 118 ? -5.231 -10.515 11.070 1.00 98.75 118 ILE A C 1
ATOM 903 O O . ILE A 1 118 ? -6.024 -11.417 10.782 1.00 98.75 118 ILE A O 1
ATOM 907 N N . THR A 1 119 ? -5.536 -9.543 11.924 1.00 98.75 119 THR A N 1
ATOM 908 C CA . THR A 1 119 ? -6.764 -9.531 12.730 1.00 98.75 119 THR A CA 1
ATOM 909 C C . THR A 1 119 ? -7.518 -8.211 12.645 1.00 98.75 119 THR A C 1
ATOM 911 O O . THR A 1 119 ? -7.032 -7.203 12.131 1.00 98.75 119 THR A O 1
ATOM 914 N N . SER A 1 120 ? -8.723 -8.202 13.209 1.00 98.75 120 SER A N 1
ATOM 915 C CA . SER A 1 120 ? -9.557 -7.012 13.355 1.00 98.75 120 SER A CA 1
ATOM 916 C C . SER A 1 120 ? -8.848 -5.885 14.126 1.00 98.75 120 SER A C 1
ATOM 918 O O . SER A 1 120 ? -9.131 -4.714 13.873 1.00 98.75 120 SER A O 1
ATOM 920 N N . ARG A 1 121 ? -7.854 -6.208 14.973 1.00 98.75 121 ARG A N 1
ATOM 921 C CA . ARG A 1 121 ? -6.991 -5.236 15.665 1.00 98.75 121 ARG A CA 1
ATOM 922 C C . ARG A 1 121 ? -6.093 -4.441 14.710 1.00 98.75 121 ARG A C 1
ATOM 924 O O . ARG A 1 121 ? -5.905 -3.248 14.939 1.00 98.75 121 ARG A O 1
ATOM 931 N N . ASP A 1 122 ? -5.603 -5.051 13.630 1.00 98.88 122 ASP A N 1
ATOM 932 C CA . ASP A 1 122 ? -4.773 -4.381 12.612 1.00 98.88 122 ASP A CA 1
ATOM 933 C C . ASP A 1 122 ? -5.600 -3.392 11.773 1.00 98.88 122 ASP A C 1
ATOM 935 O O . ASP A 1 122 ? -5.126 -2.323 11.380 1.00 98.88 122 ASP A O 1
ATOM 939 N N . VAL A 1 123 ? -6.876 -3.724 11.538 1.00 98.81 123 VAL A N 1
ATOM 940 C CA . VAL A 1 123 ? -7.854 -2.813 10.921 1.00 98.81 123 VAL A CA 1
ATOM 941 C C . VAL A 1 123 ? -8.224 -1.690 11.889 1.00 98.81 123 VAL A C 1
ATOM 943 O O . VAL A 1 123 ? -8.251 -0.525 11.493 1.00 98.81 123 VAL A O 1
ATOM 946 N N . GLN A 1 124 ? -8.469 -2.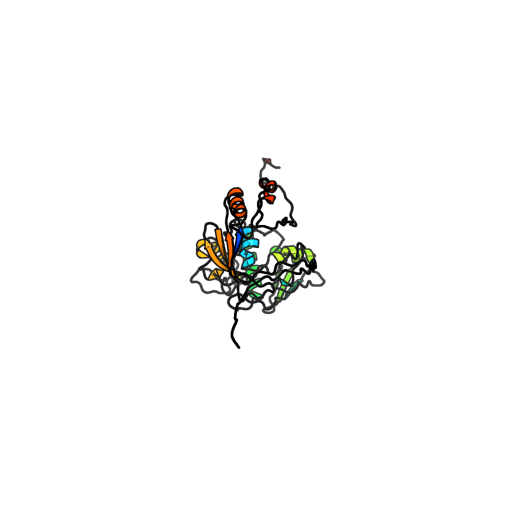020 13.162 1.00 98.81 124 GLN A N 1
ATOM 947 C CA . GLN A 1 124 ? -8.741 -1.039 14.212 1.00 98.81 124 GLN A CA 1
ATOM 948 C C . GLN A 1 124 ? -7.612 -0.023 14.334 1.00 98.81 124 GLN A C 1
ATOM 950 O O . GLN A 1 124 ? -7.882 1.176 14.374 1.00 98.81 124 GLN A O 1
ATOM 955 N N . PHE A 1 125 ? -6.368 -0.504 14.341 1.00 98.88 125 PHE A N 1
ATOM 956 C CA . PHE A 1 125 ? -5.183 0.335 14.393 1.00 98.88 125 PHE A CA 1
ATOM 957 C C . PHE A 1 125 ? -5.173 1.330 13.234 1.00 98.88 125 PHE A C 1
ATOM 959 O O . PHE A 1 125 ? -5.084 2.533 13.463 1.00 98.88 125 PHE A O 1
ATOM 966 N N . TRP A 1 126 ? -5.385 0.873 11.996 1.00 98.56 126 TRP A N 1
ATOM 967 C CA . TRP A 1 126 ? -5.446 1.785 10.854 1.00 98.56 126 TRP A CA 1
ATOM 968 C C . TRP A 1 126 ? -6.580 2.814 10.953 1.00 98.56 126 TRP A C 1
ATOM 970 O O . TRP A 1 126 ? -6.348 4.001 10.720 1.00 98.56 126 TRP A O 1
ATOM 980 N N . ILE A 1 127 ? -7.785 2.401 11.361 1.00 98.50 127 ILE A N 1
ATOM 981 C CA . ILE A 1 127 ? -8.934 3.309 11.506 1.00 98.50 127 ILE A CA 1
ATOM 982 C C . ILE A 1 127 ? -8.675 4.365 12.587 1.00 98.50 127 ILE A C 1
ATOM 984 O O . ILE A 1 127 ? -8.954 5.543 12.361 1.00 98.50 127 ILE A O 1
ATOM 988 N N . ASN A 1 128 ? -8.138 3.975 13.745 1.00 98.56 128 ASN A N 1
ATOM 989 C CA . ASN A 1 128 ? -7.814 4.898 14.835 1.00 98.56 128 ASN A CA 1
ATOM 990 C C . ASN A 1 128 ? -6.729 5.895 14.414 1.00 98.56 128 ASN A C 1
ATOM 992 O O . ASN A 1 128 ? -6.868 7.101 14.630 1.00 98.56 128 ASN A O 1
ATOM 996 N N . MET A 1 129 ? -5.689 5.399 13.742 1.00 98.38 129 MET A N 1
ATOM 997 C CA . MET A 1 129 ? -4.604 6.214 13.208 1.00 98.38 129 MET A CA 1
ATOM 998 C C . MET A 1 129 ? -5.107 7.224 12.178 1.00 98.38 129 MET A C 1
ATOM 1000 O O . MET A 1 129 ? -4.773 8.404 12.285 1.00 98.38 129 MET A O 1
ATOM 1004 N N . LEU A 1 130 ? -5.956 6.807 11.234 1.00 97.75 130 LEU A N 1
ATOM 1005 C CA . LEU A 1 130 ? -6.565 7.721 10.270 1.00 97.75 130 LEU A CA 1
ATOM 1006 C C . LEU A 1 130 ? -7.480 8.739 10.962 1.00 97.75 130 LEU A C 1
ATOM 1008 O O . LEU A 1 130 ? -7.360 9.929 10.694 1.00 97.75 130 LEU A O 1
ATOM 1012 N N . LYS A 1 131 ? -8.356 8.320 11.886 1.00 97.38 131 LYS A N 1
ATOM 1013 C CA . LYS A 1 131 ? -9.251 9.242 12.612 1.00 97.38 131 LYS A CA 1
ATOM 1014 C C . LYS A 1 131 ? -8.480 10.336 13.353 1.00 97.38 131 LYS A C 1
ATOM 1016 O O . LYS A 1 131 ? -8.872 11.498 13.282 1.00 97.38 131 LYS A O 1
ATOM 1021 N N . ALA A 1 132 ? -7.376 9.987 14.011 1.00 97.88 132 ALA A N 1
ATOM 1022 C CA . ALA A 1 132 ? -6.547 10.945 14.738 1.00 97.88 132 ALA A CA 1
ATOM 1023 C C . ALA A 1 132 ? -5.678 11.837 13.829 1.00 97.88 132 ALA A C 1
ATOM 1025 O O . ALA A 1 132 ? -5.247 12.904 14.263 1.00 97.88 132 ALA A O 1
ATOM 1026 N N . ASN A 1 133 ? -5.408 11.422 12.585 1.00 97.31 133 ASN A N 1
ATOM 1027 C CA . ASN A 1 133 ? -4.440 12.071 11.689 1.00 97.31 133 ASN A CA 1
ATOM 1028 C C . ASN A 1 133 ? -5.014 12.385 10.297 1.00 97.31 133 ASN A C 1
ATOM 1030 O O . ASN A 1 133 ? -4.259 12.493 9.331 1.00 97.31 133 ASN A O 1
ATOM 1034 N N . LYS A 1 134 ? -6.337 12.531 10.167 1.00 95.38 134 LYS A N 1
ATOM 1035 C CA . LYS A 1 134 ? -7.007 12.680 8.864 1.00 95.38 134 LYS A CA 1
ATOM 1036 C C . LYS A 1 134 ? -6.519 13.874 8.044 1.00 95.38 134 LYS A C 1
ATOM 1038 O O . LYS A 1 134 ? -6.428 13.763 6.829 1.00 95.38 134 LYS A O 1
ATOM 1043 N N . ASP A 1 135 ? -6.095 14.953 8.702 1.00 93.56 135 ASP A N 1
ATOM 1044 C CA . ASP A 1 135 ? -5.525 16.142 8.049 1.00 93.56 135 ASP A CA 1
ATOM 1045 C C . ASP A 1 135 ? -4.189 15.859 7.339 1.00 93.56 135 ASP A C 1
ATOM 1047 O O . ASP A 1 135 ? -3.740 16.645 6.506 1.00 93.56 135 ASP A O 1
ATOM 1051 N N . HIS A 1 136 ? -3.539 14.740 7.665 1.00 93.00 136 HIS A N 1
ATOM 1052 C CA . HIS A 1 136 ? -2.324 14.293 7.000 1.00 93.00 136 HIS A CA 1
ATOM 1053 C C . HIS A 1 136 ? -2.583 13.265 5.899 1.00 93.00 136 HIS A C 1
ATOM 1055 O O . HIS A 1 136 ? -1.701 13.090 5.068 1.00 93.00 136 HIS A O 1
ATOM 1061 N N . TRP A 1 137 ? -3.746 12.610 5.850 1.00 94.56 137 TRP A N 1
ATOM 1062 C CA . TRP A 1 137 ? -4.041 11.559 4.874 1.00 94.56 137 TRP A CA 1
ATOM 1063 C C . TRP A 1 137 ? -4.362 12.140 3.497 1.00 94.56 137 TRP A C 1
ATOM 1065 O O . TRP A 1 137 ? -5.271 12.952 3.341 1.00 94.56 137 TRP A O 1
ATOM 1075 N N . ALA A 1 138 ? -3.637 11.693 2.472 1.00 93.44 138 ALA A N 1
ATOM 1076 C CA . ALA A 1 138 ? -3.741 12.263 1.132 1.00 93.44 138 ALA A CA 1
ATOM 1077 C C . ALA A 1 138 ? -5.110 12.083 0.460 1.00 93.44 138 ALA A C 1
ATOM 1079 O O . ALA A 1 138 ? -5.513 12.928 -0.336 1.00 93.44 138 ALA A O 1
ATOM 1080 N N . ALA A 1 139 ? -5.811 10.986 0.758 1.00 92.44 139 ALA A N 1
ATOM 1081 C CA . ALA A 1 139 ? -7.119 10.693 0.174 1.00 92.44 139 ALA A CA 1
ATOM 1082 C C . ALA A 1 139 ? -8.290 11.180 1.046 1.00 92.44 139 ALA A C 1
ATOM 1084 O O . ALA A 1 139 ? -9.442 10.864 0.752 1.00 92.44 139 ALA A O 1
ATOM 1085 N N . TYR A 1 140 ? -8.022 11.945 2.113 1.00 94.75 140 TYR A N 1
ATOM 1086 C CA . TYR A 1 140 ? -9.085 12.484 2.950 1.00 94.75 140 TYR A CA 1
ATOM 1087 C C . TYR A 1 140 ? -9.943 13.488 2.172 1.00 94.75 140 TYR A C 1
ATOM 1089 O O . TYR A 1 140 ? -9.452 14.464 1.604 1.00 94.75 140 TYR A O 1
ATOM 1097 N N . ALA A 1 141 ? -11.253 13.261 2.211 1.00 93.69 141 ALA A N 1
ATOM 1098 C CA . ALA A 1 141 ? -12.263 14.184 1.726 1.00 93.69 141 ALA A CA 1
ATOM 1099 C C . ALA A 1 141 ? -13.272 14.445 2.856 1.00 93.69 141 ALA A C 1
ATOM 1101 O O . ALA A 1 141 ? -13.787 13.477 3.425 1.00 93.69 141 ALA A O 1
ATOM 1102 N N . PRO A 1 142 ? -13.595 15.714 3.182 1.00 95.50 142 PRO A N 1
ATOM 1103 C CA . PRO A 1 142 ? -14.587 16.024 4.207 1.00 95.50 142 PRO A CA 1
ATOM 1104 C C . PRO A 1 142 ? -15.916 15.292 3.969 1.00 95.50 142 PRO A C 1
ATOM 1106 O O . PRO A 1 142 ? -16.499 15.391 2.889 1.00 95.50 142 PRO A O 1
ATOM 1109 N N . GLY A 1 143 ? -16.398 14.561 4.978 1.00 95.56 143 GLY A N 1
ATOM 1110 C CA . GLY A 1 143 ? -17.635 13.770 4.896 1.00 95.56 143 GLY A CA 1
ATOM 1111 C C . GLY A 1 143 ? -17.519 12.404 4.197 1.00 95.56 143 GLY A C 1
ATOM 1112 O O . GLY A 1 143 ? -18.506 11.663 4.169 1.00 95.56 143 GLY A O 1
ATOM 1113 N N . GLY A 1 144 ? -16.350 12.058 3.648 1.00 95.62 144 GLY A N 1
ATOM 1114 C CA . GLY A 1 144 ? -15.988 10.689 3.254 1.00 95.62 144 GLY A CA 1
ATOM 1115 C C . GLY A 1 144 ? -15.423 9.895 4.436 1.00 95.62 144 GLY A C 1
ATOM 1116 O O . GLY A 1 144 ? -15.537 10.322 5.587 1.00 95.62 144 GLY A O 1
ATOM 1117 N N . PHE A 1 145 ? -14.788 8.749 4.189 1.00 96.50 145 PHE A N 1
ATOM 1118 C CA . PHE A 1 145 ? -14.092 8.017 5.250 1.00 96.50 145 PHE A CA 1
ATOM 1119 C C . PHE A 1 145 ? -12.964 8.876 5.875 1.00 96.50 145 PHE A C 1
ATOM 1121 O O . PHE A 1 145 ? -12.213 9.525 5.144 1.00 96.50 145 PHE A O 1
ATOM 1128 N N . PRO A 1 146 ? -12.793 8.896 7.214 1.00 96.12 146 PRO A N 1
ATOM 1129 C CA . PRO A 1 146 ? -13.532 8.133 8.225 1.00 96.12 146 PRO A CA 1
ATOM 1130 C C . PRO A 1 146 ? -14.748 8.866 8.826 1.00 96.12 146 PRO A C 1
ATOM 1132 O O . PRO A 1 146 ? -15.351 8.343 9.764 1.00 96.12 146 PRO A O 1
ATOM 1135 N N . ASP A 1 147 ? -15.099 10.065 8.352 1.00 97.75 147 ASP A N 1
ATOM 1136 C CA . ASP A 1 147 ? -16.144 10.914 8.948 1.00 97.75 147 ASP A CA 1
ATOM 1137 C C . ASP A 1 147 ? -17.539 10.278 8.866 1.00 97.75 147 ASP A C 1
ATOM 1139 O O . ASP A 1 147 ? -18.343 10.415 9.787 1.00 97.75 147 ASP A O 1
ATOM 1143 N N . ASN A 1 148 ? -17.816 9.538 7.791 1.00 96.94 148 ASN A N 1
ATOM 1144 C CA . ASN A 1 148 ? -19.083 8.830 7.597 1.00 96.94 148 ASN A CA 1
ATOM 1145 C C . ASN A 1 148 ? -19.200 7.491 8.353 1.00 96.94 148 ASN A C 1
ATOM 1147 O O . ASN A 1 148 ? -20.217 6.802 8.241 1.00 96.94 148 ASN A O 1
ATOM 1151 N N . VAL A 1 149 ? -18.195 7.135 9.164 1.00 98.06 149 VAL A N 1
ATOM 1152 C CA . VAL A 1 149 ? -18.196 5.961 10.050 1.00 98.06 149 VAL A CA 1
ATOM 1153 C C . VAL A 1 149 ? -18.259 6.409 11.512 1.00 98.06 149 VAL A C 1
ATOM 1155 O O . VAL A 1 149 ? -17.241 6.624 12.186 1.00 98.06 149 VAL A O 1
ATOM 1158 N N . VAL A 1 150 ? -19.487 6.507 12.023 1.00 97.69 150 VAL A N 1
ATOM 1159 C CA . VAL A 1 150 ? -19.802 6.995 13.379 1.00 97.69 150 VAL A CA 1
ATOM 1160 C C . VAL A 1 150 ? -19.547 5.965 14.476 1.00 97.69 150 VAL A C 1
ATOM 1162 O O . VAL A 1 150 ? -19.458 6.322 15.647 1.00 97.69 150 VAL A O 1
ATOM 1165 N N . GLY A 1 151 ? -19.392 4.691 14.116 1.00 97.88 151 GLY A N 1
ATOM 1166 C CA . GLY A 1 151 ? -19.039 3.629 15.052 1.00 97.88 151 GLY A CA 1
ATOM 1167 C C . GLY A 1 151 ? -18.256 2.514 14.373 1.00 97.88 151 GLY A C 1
ATOM 1168 O O . GLY A 1 151 ? -18.422 2.264 13.184 1.00 97.88 151 GLY A O 1
ATOM 1169 N N . ALA A 1 152 ? -17.400 1.843 15.135 1.00 98.31 152 ALA A N 1
ATOM 1170 C CA . ALA A 1 152 ? -16.746 0.612 14.719 1.00 98.31 152 ALA A CA 1
ATOM 1171 C C . ALA A 1 152 ? -16.680 -0.341 15.916 1.00 98.31 152 ALA A C 1
ATOM 1173 O O . ALA A 1 152 ? -16.393 0.096 17.032 1.00 98.31 152 ALA A O 1
ATOM 1174 N N . SER A 1 153 ? -16.954 -1.622 15.697 1.00 98.50 153 SER A N 1
ATOM 1175 C CA . SER A 1 153 ? -16.793 -2.669 16.702 1.00 98.50 153 SER A CA 1
ATOM 1176 C C . SER A 1 153 ? -16.022 -3.859 16.139 1.00 98.50 153 SER A C 1
ATOM 1178 O O . SER A 1 153 ? -16.023 -4.123 14.935 1.00 98.50 153 SER A O 1
ATOM 1180 N N . TYR A 1 154 ? -15.344 -4.561 17.043 1.00 98.56 154 TYR A N 1
ATOM 1181 C CA . TYR A 1 154 ? -14.423 -5.654 16.741 1.00 98.56 154 TYR A CA 1
ATOM 1182 C C . TYR A 1 154 ? -14.786 -6.839 17.649 1.00 98.56 154 TYR A C 1
ATOM 1184 O O . TYR A 1 154 ? -14.113 -7.071 18.653 1.00 98.56 154 TYR A O 1
ATOM 1192 N N . PRO A 1 155 ? -15.928 -7.513 17.403 1.00 98.44 155 PRO A N 1
ATOM 1193 C CA . PRO A 1 155 ? -16.481 -8.497 18.340 1.00 98.44 155 PRO A CA 1
ATOM 1194 C C . PRO A 1 155 ? -15.597 -9.741 18.510 1.00 98.44 155 PRO A C 1
ATOM 1196 O O . PRO A 1 155 ? -15.701 -10.432 19.521 1.00 98.44 155 PRO A O 1
ATOM 1199 N N . ASP A 1 156 ? -14.728 -10.016 17.539 1.00 98.62 156 ASP A N 1
ATOM 1200 C CA . ASP A 1 156 ? -13.731 -11.079 17.573 1.00 98.62 156 ASP A CA 1
ATOM 1201 C C . ASP A 1 156 ? -12.531 -10.718 16.676 1.00 98.62 156 ASP A C 1
ATOM 1203 O O . ASP A 1 156 ? -12.514 -9.672 16.021 1.00 98.62 156 ASP A O 1
ATOM 1207 N N . ALA A 1 157 ? -11.519 -11.589 16.640 1.00 98.25 157 ALA A N 1
ATOM 1208 C CA . ALA A 1 157 ? -10.268 -11.364 15.915 1.00 98.25 157 ALA A CA 1
ATOM 1209 C C . ALA A 1 157 ? -10.411 -11.304 14.381 1.00 98.25 157 ALA A C 1
ATOM 1211 O O . ALA A 1 157 ? -9.463 -10.910 13.709 1.00 98.25 157 ALA A O 1
ATOM 1212 N N . GLN A 1 158 ? -11.546 -11.704 13.804 1.00 98.56 158 GLN A N 1
ATOM 1213 C CA . GLN A 1 158 ? -11.756 -11.777 12.353 1.00 98.56 158 GLN A CA 1
ATOM 1214 C C . GLN A 1 158 ? -12.982 -10.994 11.879 1.00 98.56 158 GLN A C 1
ATOM 1216 O O . GLN A 1 158 ? -13.314 -11.042 10.697 1.00 98.56 158 GLN A O 1
ATOM 1221 N N . THR A 1 159 ? -13.637 -10.243 12.758 1.00 98.88 159 THR A N 1
ATOM 1222 C CA . THR A 1 159 ? -14.840 -9.490 12.413 1.00 98.88 159 THR A CA 1
ATOM 1223 C C . THR A 1 159 ? -14.646 -8.011 12.717 1.00 98.88 159 THR A C 1
ATOM 1225 O O . THR A 1 159 ? -14.287 -7.630 13.829 1.00 98.88 159 THR A O 1
ATOM 1228 N N . VAL A 1 160 ? -14.931 -7.171 11.724 1.00 98.88 160 VAL A N 1
ATOM 1229 C CA . VAL A 1 160 ? -15.051 -5.717 11.866 1.00 98.88 160 VAL A CA 1
ATOM 1230 C C . VAL A 1 160 ? -16.478 -5.336 11.492 1.00 98.88 160 VAL A C 1
ATOM 1232 O O . VAL A 1 160 ? -16.976 -5.751 10.445 1.00 98.88 160 VAL A O 1
ATOM 1235 N N . ILE A 1 161 ? -17.146 -4.546 12.327 1.00 98.81 161 ILE A N 1
ATOM 1236 C CA . ILE A 1 161 ? -18.473 -4.001 12.031 1.00 98.81 161 ILE A CA 1
ATOM 1237 C C . ILE A 1 161 ? -18.375 -2.483 12.055 1.00 98.81 161 ILE A C 1
ATOM 1239 O O . ILE A 1 161 ? -18.009 -1.903 13.073 1.00 98.81 161 ILE A O 1
ATOM 1243 N N . LEU A 1 162 ? -18.711 -1.840 10.941 1.00 98.88 162 LEU A N 1
ATOM 1244 C CA . LEU A 1 162 ? -18.761 -0.385 10.820 1.00 98.88 162 LEU A CA 1
ATOM 1245 C C . LEU A 1 162 ? -20.215 0.084 10.881 1.00 98.88 162 LEU A C 1
ATOM 1247 O O . LEU A 1 162 ? -21.062 -0.450 10.166 1.00 98.88 162 LEU A O 1
ATOM 1251 N N . THR A 1 163 ? -20.484 1.102 11.692 1.00 98.69 163 THR A N 1
ATOM 1252 C CA . THR A 1 163 ? -21.766 1.810 11.764 1.00 98.69 163 THR A CA 1
ATOM 1253 C C . THR A 1 163 ? -21.640 3.132 11.021 1.00 98.69 163 THR A C 1
ATOM 1255 O O . THR A 1 163 ? -20.756 3.937 11.323 1.00 98.69 163 THR A O 1
ATOM 1258 N N . LEU A 1 164 ? -22.528 3.351 10.057 1.00 98.56 164 LEU A N 1
ATOM 1259 C CA . LEU A 1 164 ? -22.514 4.494 9.148 1.00 98.56 164 LEU A CA 1
ATOM 1260 C C . LEU A 1 164 ? -23.430 5.614 9.664 1.00 98.56 164 LEU A C 1
ATOM 1262 O O . LEU A 1 164 ? -24.433 5.339 10.327 1.00 98.56 164 LEU A O 1
ATOM 1266 N N . ASP A 1 165 ? -23.112 6.874 9.359 1.00 98.12 165 ASP A N 1
ATOM 1267 C CA . ASP A 1 165 ? -23.938 8.035 9.751 1.00 98.12 165 ASP A CA 1
ATOM 1268 C C . ASP A 1 165 ? -25.329 8.028 9.081 1.00 98.12 165 ASP A C 1
ATOM 1270 O O . ASP A 1 165 ? -26.324 8.492 9.647 1.00 98.12 165 ASP A O 1
ATOM 1274 N N . LYS A 1 166 ? -25.415 7.450 7.881 1.00 96.75 166 LYS A N 1
ATOM 1275 C CA . LYS A 1 166 ? -26.634 7.273 7.090 1.00 96.75 166 LYS A CA 1
ATOM 1276 C C . LYS A 1 166 ? -26.538 6.043 6.188 1.00 96.75 166 LYS A C 1
ATOM 1278 O O . LYS A 1 166 ? -25.551 5.316 6.182 1.00 96.75 166 LYS A O 1
ATOM 1283 N N . GLN A 1 167 ? -27.599 5.803 5.425 1.00 97.12 167 GLN A N 1
ATOM 1284 C CA . GLN A 1 167 ? -27.609 4.752 4.415 1.00 97.12 167 GLN A CA 1
ATOM 1285 C C . GLN A 1 167 ? -26.723 5.144 3.224 1.00 97.12 167 GLN A C 1
ATOM 1287 O O . GLN A 1 167 ? -26.882 6.229 2.663 1.00 97.12 167 GLN A O 1
ATOM 1292 N N . TYR A 1 168 ? -25.855 4.228 2.796 1.00 95.00 168 TYR A N 1
ATOM 1293 C CA . TYR A 1 168 ? -25.054 4.363 1.577 1.00 95.00 168 TYR A CA 1
ATOM 1294 C C . TYR A 1 168 ? -25.371 3.252 0.576 1.00 95.00 168 TYR A C 1
ATOM 1296 O O . TYR A 1 168 ? -25.763 2.146 0.946 1.00 95.00 168 TYR A O 1
ATOM 1304 N N . GLY A 1 169 ? -25.160 3.528 -0.714 1.00 94.81 169 GLY A N 1
ATOM 1305 C CA . GLY A 1 169 ? -25.143 2.473 -1.725 1.00 94.81 169 GLY A CA 1
ATOM 1306 C C . GLY A 1 169 ? -23.957 1.536 -1.484 1.00 94.81 169 GLY A C 1
ATOM 1307 O O . GLY A 1 169 ? -22.824 2.005 -1.371 1.00 94.81 169 GLY A O 1
ATOM 1308 N N . SER A 1 170 ? -24.200 0.223 -1.438 1.00 95.62 170 SER A N 1
ATOM 1309 C CA . SER A 1 170 ? -23.160 -0.778 -1.144 1.00 95.62 170 SER A CA 1
ATOM 1310 C C . SER A 1 170 ? -21.978 -0.695 -2.112 1.00 95.62 170 SER A C 1
ATOM 1312 O O . SER A 1 170 ? -20.829 -0.719 -1.680 1.00 95.62 170 SER A O 1
ATOM 1314 N N . TYR A 1 171 ? -22.252 -0.497 -3.406 1.00 94.25 171 TYR A N 1
ATOM 1315 C CA . TYR A 1 171 ? -21.219 -0.307 -4.426 1.00 94.25 171 TYR A CA 1
ATOM 1316 C C . TYR A 1 171 ? -20.341 0.916 -4.133 1.00 94.25 171 TYR A C 1
ATOM 1318 O O . TYR A 1 171 ? -19.118 0.807 -4.119 1.00 94.25 171 TYR A O 1
ATOM 1326 N N . PHE A 1 172 ? -20.958 2.068 -3.843 1.00 95.00 172 PHE A N 1
ATOM 1327 C CA . PHE A 1 172 ? -20.226 3.288 -3.498 1.00 95.00 172 PHE A CA 1
ATOM 1328 C C . PHE A 1 172 ? -19.334 3.059 -2.276 1.00 95.00 172 PHE A C 1
ATOM 1330 O O . PHE A 1 172 ? -18.135 3.319 -2.348 1.00 95.00 172 PHE A O 1
ATOM 1337 N N . PHE A 1 173 ? -19.900 2.526 -1.190 1.00 97.38 173 PHE A N 1
ATOM 1338 C CA . PHE A 1 173 ? -19.176 2.375 0.068 1.00 97.38 173 PHE A CA 1
ATOM 1339 C C . PHE A 1 173 ? -18.041 1.348 -0.049 1.00 97.38 173 PHE A C 1
ATOM 1341 O O . PHE A 1 173 ? -16.939 1.587 0.435 1.00 97.38 173 PHE A O 1
ATOM 1348 N N . THR A 1 174 ? -18.265 0.233 -0.755 1.00 97.38 174 THR A N 1
ATOM 1349 C CA . THR A 1 174 ? -17.217 -0.771 -0.999 1.00 97.38 174 THR A CA 1
ATOM 1350 C C . THR A 1 174 ? -16.060 -0.181 -1.809 1.00 97.38 174 THR A C 1
ATOM 1352 O O . THR A 1 174 ? -14.907 -0.364 -1.439 1.00 97.38 174 THR A O 1
ATOM 1355 N N . TYR A 1 175 ? -16.342 0.544 -2.896 1.00 95.31 175 TYR A N 1
ATOM 1356 C CA . TYR A 1 175 ? -15.299 1.001 -3.823 1.00 95.31 175 TYR A CA 1
ATOM 1357 C C . TYR A 1 175 ? -14.578 2.273 -3.387 1.00 95.31 175 TYR A C 1
ATOM 1359 O O . TYR A 1 175 ? -13.417 2.447 -3.747 1.00 95.31 175 TYR A O 1
ATOM 1367 N N . ASN A 1 176 ? -15.245 3.173 -2.664 1.00 94.69 176 ASN A N 1
ATOM 1368 C CA . ASN A 1 176 ? -14.676 4.477 -2.313 1.00 94.69 176 ASN A CA 1
ATOM 1369 C C . ASN A 1 176 ? -14.195 4.528 -0.868 1.00 94.69 176 ASN A C 1
ATOM 1371 O O . ASN A 1 176 ? -13.188 5.168 -0.601 1.00 94.69 176 ASN A O 1
ATOM 1375 N N . GLU A 1 177 ? -14.883 3.850 0.052 1.00 96.94 177 GLU A N 1
A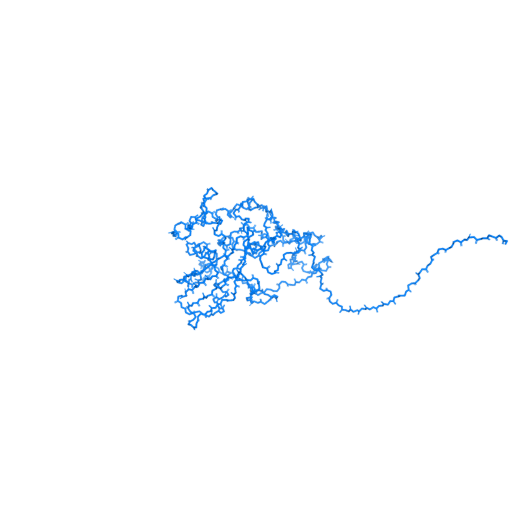TOM 1376 C CA . GLU A 1 177 ? -14.564 3.942 1.479 1.00 96.94 177 GLU A CA 1
ATOM 1377 C C . GLU A 1 177 ? -13.722 2.745 1.923 1.00 96.94 177 GLU A C 1
ATOM 1379 O O . GLU A 1 177 ? -12.610 2.908 2.421 1.00 96.94 177 GLU A O 1
ATOM 1384 N N . LEU A 1 178 ? -14.187 1.517 1.662 1.00 97.62 178 LEU A N 1
ATOM 1385 C CA . LEU A 1 178 ? -13.455 0.314 2.082 1.00 97.62 178 LEU A CA 1
ATOM 1386 C C . LEU A 1 178 ? -12.149 0.085 1.305 1.00 97.62 178 LEU A C 1
ATOM 1388 O O . LEU A 1 178 ? -11.277 -0.632 1.793 1.00 97.62 178 LEU A O 1
ATOM 1392 N N . SER A 1 179 ? -11.995 0.692 0.124 1.00 94.06 179 SER A N 1
ATOM 1393 C CA . SER A 1 179 ? -10.763 0.630 -0.676 1.00 94.06 179 SER A CA 1
ATOM 1394 C C . SER A 1 179 ? -9.591 1.396 -0.066 1.00 94.06 179 SER A C 1
ATOM 1396 O O . SER A 1 179 ? -8.446 1.137 -0.429 1.00 94.06 179 SER A O 1
ATOM 1398 N N . GLN A 1 180 ? -9.859 2.313 0.867 1.00 95.06 180 GLN A N 1
ATOM 1399 C CA . GLN A 1 180 ? -8.826 3.115 1.520 1.00 95.06 180 GLN A CA 1
ATOM 1400 C C . GLN A 1 180 ? -8.125 2.350 2.648 1.00 95.06 180 GLN A C 1
ATOM 1402 O O . GLN A 1 180 ? -6.972 2.634 2.965 1.00 95.06 180 GLN A O 1
ATOM 1407 N N . ILE A 1 181 ? -8.808 1.374 3.255 1.00 97.62 181 ILE A N 1
ATOM 1408 C CA . ILE A 1 181 ? -8.322 0.665 4.439 1.00 97.62 181 ILE A CA 1
ATOM 1409 C C . ILE A 1 181 ? -7.156 -0.248 4.054 1.00 97.62 181 ILE A C 1
ATOM 1411 O O . ILE A 1 181 ? -7.313 -1.162 3.246 1.00 97.62 181 ILE A O 1
ATOM 1415 N N . SER A 1 182 ? -6.007 -0.054 4.696 1.00 96.81 182 SER A N 1
ATOM 1416 C CA . SER A 1 182 ? -4.853 -0.954 4.604 1.00 96.81 182 SER A CA 1
ATOM 1417 C C . SER A 1 182 ? -4.480 -1.408 6.013 1.00 96.81 182 SER A C 1
ATOM 1419 O O . SER A 1 182 ? -3.987 -0.577 6.775 1.00 96.81 182 SER A O 1
ATOM 1421 N N . PRO A 1 183 ? -4.739 -2.671 6.408 1.00 98.31 183 PRO A N 1
ATOM 1422 C CA . PRO A 1 183 ? -4.338 -3.156 7.724 1.00 98.31 183 PRO A CA 1
ATOM 1423 C C . PRO A 1 183 ? -2.856 -2.871 7.978 1.00 98.31 183 PRO A C 1
ATOM 1425 O O . PRO A 1 183 ? -2.036 -2.945 7.065 1.00 98.31 183 PRO A O 1
ATOM 1428 N N . MET A 1 184 ? -2.519 -2.514 9.213 1.00 98.38 184 MET A N 1
ATOM 1429 C CA . MET A 1 184 ? -1.145 -2.215 9.622 1.00 98.38 184 MET A CA 1
ATOM 1430 C C . MET A 1 184 ? -0.757 -3.135 10.780 1.00 98.38 184 MET A C 1
ATOM 1432 O O . MET A 1 184 ? -1.608 -3.336 11.645 1.00 98.38 184 MET A O 1
ATOM 1436 N N . PRO A 1 185 ? 0.482 -3.666 10.830 1.00 98.56 185 PRO A N 1
ATOM 1437 C CA . PRO A 1 185 ? 0.897 -4.645 11.835 1.00 98.56 185 PRO A CA 1
ATOM 1438 C C . PRO A 1 185 ? 1.028 -3.970 13.201 1.00 98.56 185 PRO A C 1
ATOM 1440 O O . PRO A 1 185 ? 2.097 -3.484 13.585 1.00 98.56 185 PRO A O 1
ATOM 1443 N N . GLN A 1 186 ? -0.082 -3.900 13.934 1.00 98.62 186 GLN A N 1
ATOM 1444 C CA . GLN A 1 186 ? -0.183 -3.142 15.180 1.00 98.62 186 GLN A CA 1
ATOM 1445 C C . GLN A 1 186 ? 0.844 -3.628 16.206 1.00 98.62 186 GLN A C 1
ATOM 1447 O O . GLN A 1 186 ? 1.499 -2.817 16.859 1.00 98.62 186 GLN A O 1
ATOM 1452 N N . HIS A 1 187 ? 1.081 -4.942 16.237 1.00 98.44 187 HIS A N 1
ATOM 1453 C CA . HIS A 1 187 ? 2.056 -5.613 17.097 1.00 98.44 187 HIS A CA 1
ATOM 1454 C C . HIS A 1 187 ? 3.522 -5.232 16.825 1.00 98.44 187 HIS A C 1
ATOM 1456 O O . HIS A 1 187 ? 4.408 -5.659 17.565 1.00 98.44 187 HIS A O 1
ATOM 1462 N N . VAL A 1 188 ? 3.789 -4.425 15.795 1.00 98.31 188 VAL A N 1
ATOM 1463 C CA . VAL A 1 188 ? 5.113 -3.869 15.470 1.00 98.31 188 VAL A CA 1
ATOM 1464 C C . VAL A 1 188 ? 5.093 -2.339 15.450 1.00 98.31 188 VAL A C 1
ATOM 1466 O O . VAL A 1 188 ? 6.077 -1.701 15.834 1.00 98.31 188 VAL A O 1
ATOM 1469 N N . TRP A 1 189 ? 4.006 -1.745 14.952 1.00 98.62 189 TRP A N 1
ATOM 1470 C CA . TRP A 1 189 ? 3.958 -0.330 14.569 1.00 98.62 189 TRP A CA 1
ATOM 1471 C C . TRP A 1 189 ? 3.405 0.594 15.644 1.00 98.62 189 TRP A C 1
ATOM 1473 O O . TRP A 1 189 ? 3.684 1.791 15.599 1.00 98.62 189 TRP A O 1
ATOM 1483 N N . ASP A 1 190 ? 2.657 0.074 16.612 1.00 98.69 190 ASP A N 1
ATOM 1484 C CA . ASP A 1 190 ? 2.039 0.891 17.652 1.00 98.69 190 ASP A CA 1
ATOM 1485 C C . ASP A 1 190 ? 3.044 1.225 18.767 1.00 98.69 190 ASP A C 1
ATOM 1487 O O . ASP A 1 190 ? 3.042 0.675 19.868 1.00 98.69 190 ASP A O 1
ATOM 1491 N N . LYS A 1 191 ? 3.993 2.095 18.419 1.00 98.31 191 LYS A N 1
ATOM 1492 C CA . LYS A 1 191 ? 5.064 2.612 19.274 1.00 98.31 191 LYS A CA 1
ATOM 1493 C C . LYS A 1 191 ? 5.445 4.027 18.842 1.00 98.31 191 LYS A C 1
ATOM 1495 O O . LYS A 1 191 ? 5.126 4.467 17.741 1.00 98.31 191 LYS A O 1
ATOM 1500 N N . THR A 1 192 ? 6.159 4.749 19.701 1.00 98.06 192 THR A N 1
ATOM 1501 C CA . THR A 1 192 ? 6.471 6.177 19.487 1.00 98.06 192 THR A CA 1
ATOM 1502 C C . THR A 1 192 ? 7.964 6.477 19.316 1.00 98.06 192 THR A C 1
ATOM 1504 O O . THR A 1 192 ? 8.347 7.642 19.213 1.00 98.06 192 THR A O 1
ATOM 1507 N N . SER A 1 193 ? 8.828 5.459 19.339 1.00 97.75 193 SER A N 1
ATOM 1508 C CA . SER A 1 193 ? 10.278 5.582 19.138 1.00 97.75 193 SER A CA 1
ATOM 1509 C C . SER A 1 193 ? 10.912 4.227 18.800 1.00 97.75 193 SER A C 1
ATOM 1511 O O . SER A 1 193 ? 10.290 3.177 18.972 1.00 97.75 193 SER A O 1
ATOM 1513 N N . ASP A 1 194 ? 12.175 4.233 18.360 1.00 95.75 194 ASP A N 1
ATOM 1514 C CA . ASP A 1 194 ? 12.904 3.002 18.017 1.00 95.75 194 ASP A CA 1
ATOM 1515 C C . ASP A 1 194 ? 13.113 2.082 19.226 1.00 95.75 194 ASP A C 1
ATOM 1517 O O . ASP A 1 194 ? 12.983 0.866 19.099 1.00 95.75 194 ASP A O 1
ATOM 1521 N N . SER A 1 195 ? 13.384 2.667 20.398 1.00 95.00 195 SER A N 1
ATOM 1522 C CA . SER A 1 195 ? 13.590 1.959 21.668 1.00 95.00 195 SER A CA 1
ATOM 1523 C C . SER A 1 195 ? 12.315 1.758 22.492 1.00 95.00 195 SER A C 1
ATOM 1525 O O . SER A 1 195 ? 12.370 1.131 23.550 1.00 95.00 195 SER A O 1
ATOM 1527 N N . GLY A 1 196 ? 11.179 2.305 22.051 1.00 95.00 196 GLY A N 1
ATOM 1528 C CA . GLY A 1 196 ? 9.900 2.156 22.735 1.00 95.00 196 GLY A CA 1
ATOM 1529 C C . GLY A 1 196 ? 9.331 0.751 22.567 1.00 95.00 196 GLY A C 1
ATOM 1530 O O . GLY A 1 196 ? 9.464 0.140 21.505 1.00 95.00 196 GLY A O 1
ATOM 1531 N N . SER A 1 197 ? 8.667 0.242 23.606 1.00 96.56 197 SER A N 1
ATOM 1532 C CA . SER A 1 197 ? 7.860 -0.967 23.469 1.00 96.56 197 SER A CA 1
ATOM 1533 C C . SER A 1 197 ? 6.650 -0.700 22.582 1.00 96.56 197 SER A C 1
ATOM 1535 O O . SER A 1 197 ? 6.097 0.402 22.582 1.00 96.56 197 SER A O 1
ATOM 1537 N N . VAL A 1 198 ? 6.213 -1.737 21.877 1.00 98.00 198 VAL A N 1
ATOM 1538 C CA . VAL A 1 198 ? 4.891 -1.746 21.254 1.00 98.00 198 VAL A CA 1
ATOM 1539 C C . VAL A 1 198 ? 3.833 -1.802 22.358 1.00 98.00 198 VAL A C 1
ATOM 1541 O O . VAL A 1 198 ? 4.016 -2.499 23.358 1.00 98.00 198 VAL A O 1
ATOM 1544 N N . GLY A 1 199 ? 2.758 -1.039 22.203 1.00 96.88 199 GLY A N 1
ATOM 1545 C CA . GLY A 1 199 ? 1.604 -1.009 23.100 1.00 96.88 199 GLY A CA 1
ATOM 1546 C C . GLY A 1 199 ? 0.333 -0.714 22.311 1.00 96.88 199 GLY A C 1
ATOM 1547 O O . GLY A 1 199 ? 0.352 -0.825 21.099 1.00 96.88 199 GLY A O 1
ATOM 1548 N N . ASP A 1 200 ? -0.753 -0.326 22.978 1.00 98.00 200 ASP A N 1
ATOM 1549 C CA . ASP A 1 200 ? -2.008 0.085 22.325 1.00 98.00 200 ASP A CA 1
ATOM 1550 C C . ASP A 1 200 ? -2.167 1.617 22.367 1.00 98.00 200 ASP A C 1
ATOM 1552 O O . ASP A 1 200 ? -3.079 2.143 23.012 1.00 98.00 200 ASP A O 1
ATOM 1556 N N . PHE A 1 201 ? -1.215 2.375 21.810 1.00 98.62 201 PHE A N 1
ATOM 1557 C CA . PHE A 1 201 ? -1.219 3.840 21.930 1.00 98.62 201 PHE A CA 1
ATOM 1558 C C . PHE A 1 201 ? -2.292 4.490 21.059 1.00 98.62 201 PHE A C 1
ATOM 1560 O O . PHE A 1 201 ? -2.804 5.550 21.427 1.00 98.62 201 PHE A O 1
ATOM 1567 N N . ASP A 1 202 ? -2.683 3.868 19.949 1.00 98.44 202 ASP A N 1
ATOM 1568 C CA . ASP A 1 202 ? -3.799 4.332 19.117 1.00 98.44 202 ASP A CA 1
ATOM 1569 C C . ASP A 1 202 ? -5.142 4.366 19.872 1.00 98.44 202 ASP A C 1
ATOM 1571 O O . ASP A 1 202 ? -6.000 5.195 19.574 1.00 98.44 202 ASP A O 1
ATOM 1575 N N . MET A 1 203 ? -5.321 3.482 20.859 1.00 98.19 203 MET A N 1
ATOM 1576 C CA . MET A 1 203 ? -6.551 3.337 21.644 1.00 98.19 203 MET A CA 1
ATOM 1577 C C . MET A 1 203 ? -6.577 4.199 22.911 1.00 98.19 203 MET A C 1
ATOM 1579 O O . MET A 1 203 ? -7.637 4.370 23.511 1.00 98.19 203 MET A O 1
ATOM 1583 N N . GLN A 1 204 ? -5.433 4.734 23.343 1.00 98.00 204 GLN A N 1
ATOM 1584 C CA . GLN A 1 204 ? -5.337 5.488 24.597 1.00 98.00 204 GLN A CA 1
ATOM 1585 C C . GLN A 1 204 ? -5.927 6.899 24.485 1.00 98.00 204 GLN A C 1
ATOM 1587 O O . GLN A 1 204 ? -6.655 7.343 25.371 1.00 98.00 204 GLN A O 1
ATOM 1592 N N . SER A 1 205 ? -5.585 7.630 23.423 1.00 98.00 205 SER A N 1
ATOM 1593 C CA . SER A 1 205 ? -6.030 9.006 23.186 1.00 98.00 205 SER A CA 1
ATOM 1594 C C . SER A 1 205 ? -5.698 9.462 21.762 1.00 98.00 205 SER A C 1
ATOM 1596 O O . SER A 1 205 ? -4.813 8.915 21.106 1.00 98.00 205 SER A O 1
ATOM 1598 N N . GLU A 1 206 ? -6.327 10.545 21.306 1.00 97.94 206 GLU A N 1
ATOM 1599 C CA . GLU A 1 206 ? -5.951 11.184 20.038 1.00 97.94 206 GLU A CA 1
ATOM 1600 C C . GLU A 1 206 ? -4.482 11.648 20.040 1.00 97.94 206 GLU A C 1
ATOM 1602 O O . GLU A 1 206 ? -3.775 11.501 19.045 1.00 97.94 206 GLU A O 1
ATOM 1607 N N . ALA A 1 207 ? -3.989 12.171 21.168 1.00 98.56 207 ALA A N 1
ATOM 1608 C CA . ALA A 1 207 ? -2.614 12.654 21.289 1.00 98.56 207 ALA A CA 1
ATOM 1609 C C . ALA A 1 207 ? -1.580 11.524 21.156 1.00 98.56 207 ALA A C 1
ATOM 1611 O O . ALA A 1 207 ? -0.544 11.708 20.515 1.00 98.56 207 ALA A O 1
ATOM 1612 N N . SER A 1 208 ? -1.861 10.352 21.726 1.00 98.44 208 SER A N 1
ATOM 1613 C CA . SER A 1 208 ? -0.990 9.181 21.615 1.00 98.44 208 SER A CA 1
ATOM 1614 C C . SER A 1 208 ? -1.024 8.583 20.205 1.00 98.44 208 SER A C 1
ATOM 1616 O O . SER A 1 208 ? 0.040 8.319 19.651 1.00 98.44 208 SER A O 1
ATOM 1618 N N . ALA A 1 209 ? -2.192 8.502 19.557 1.00 98.62 209 ALA A N 1
ATOM 1619 C CA . ALA A 1 209 ? -2.296 8.107 18.147 1.00 98.62 209 ALA A CA 1
ATOM 1620 C C . ALA A 1 209 ? -1.530 9.068 17.209 1.00 98.62 209 ALA A C 1
ATOM 1622 O O . ALA A 1 209 ? -0.829 8.638 16.291 1.00 98.62 209 ALA A O 1
ATOM 1623 N N . LYS A 1 210 ? -1.588 10.384 17.466 1.00 98.62 210 LYS A N 1
ATOM 1624 C CA . LYS A 1 210 ? -0.768 11.386 16.758 1.00 98.62 210 LYS A CA 1
ATOM 1625 C C . LYS A 1 210 ? 0.731 11.196 16.998 1.00 98.62 210 LYS A C 1
ATOM 1627 O O . LYS A 1 210 ? 1.531 11.412 16.088 1.00 98.62 210 LYS A O 1
ATOM 1632 N N . ALA A 1 211 ? 1.137 10.782 18.200 1.00 98.69 211 ALA A N 1
ATOM 1633 C CA . ALA A 1 211 ? 2.539 10.498 18.505 1.00 98.69 211 ALA A CA 1
ATOM 1634 C C . ALA A 1 211 ? 3.059 9.266 17.745 1.00 98.69 211 ALA A C 1
ATOM 1636 O O . ALA A 1 211 ? 4.162 9.321 17.199 1.00 98.69 211 ALA A O 1
ATOM 1637 N N . VAL A 1 212 ? 2.255 8.200 17.649 1.00 98.75 212 VAL A N 1
ATOM 1638 C CA . VAL A 1 212 ? 2.566 7.029 16.811 1.00 98.75 212 VAL A CA 1
ATOM 1639 C C . VAL A 1 212 ? 2.694 7.452 15.351 1.00 98.75 212 VAL A C 1
ATOM 1641 O O . VAL A 1 212 ? 3.692 7.138 14.708 1.00 98.75 212 VAL A O 1
ATOM 1644 N N . TYR A 1 213 ? 1.744 8.245 14.838 1.00 98.50 213 TYR A N 1
ATOM 1645 C CA . TYR A 1 213 ? 1.774 8.693 13.443 1.00 98.50 213 TYR A CA 1
ATOM 1646 C C . TYR A 1 213 ? 3.036 9.492 13.156 1.00 98.50 213 TYR A C 1
ATOM 1648 O O . TYR A 1 213 ? 3.746 9.204 12.202 1.00 98.50 213 TYR A O 1
ATOM 1656 N N . LYS A 1 214 ? 3.357 10.459 14.021 1.00 98.38 214 LYS A N 1
ATOM 1657 C CA . LYS A 1 214 ? 4.564 11.277 13.897 1.00 98.38 214 LYS A CA 1
ATOM 1658 C C . LYS A 1 214 ? 5.834 10.425 13.862 1.00 98.38 214 LYS A C 1
ATOM 1660 O O . LYS A 1 214 ? 6.757 10.755 13.121 1.00 98.38 214 LYS A O 1
ATOM 1665 N N . TYR A 1 215 ? 5.898 9.361 14.661 1.00 98.62 215 TYR A N 1
ATOM 1666 C CA . TYR A 1 215 ? 7.025 8.437 14.633 1.00 98.62 215 TYR A CA 1
ATOM 1667 C C . TYR A 1 215 ? 7.084 7.663 13.308 1.00 98.62 215 TYR A C 1
ATOM 1669 O O . TYR A 1 215 ? 8.115 7.718 12.639 1.00 98.62 215 TYR A O 1
ATOM 1677 N N . LEU A 1 216 ? 5.990 7.023 12.883 1.00 98.50 216 LEU A N 1
ATOM 1678 C CA . LEU A 1 216 ? 5.938 6.238 11.642 1.00 98.50 216 LEU A CA 1
ATOM 1679 C C . LEU A 1 216 ? 6.179 7.099 10.388 1.00 98.50 216 LEU A C 1
ATOM 1681 O O . LEU A 1 216 ? 6.977 6.720 9.534 1.00 98.50 216 LEU A O 1
ATOM 1685 N N . ASP A 1 217 ? 5.565 8.284 10.309 1.00 97.88 217 ASP A N 1
ATOM 1686 C CA . ASP A 1 217 ? 5.780 9.280 9.247 1.00 97.88 217 ASP A CA 1
ATOM 1687 C C . ASP A 1 217 ? 7.206 9.857 9.267 1.00 97.88 217 ASP A C 1
ATOM 1689 O O . ASP A 1 217 ? 7.769 10.204 8.232 1.00 97.88 217 ASP A O 1
ATOM 1693 N N . GLY A 1 218 ? 7.824 9.969 10.444 1.00 97.75 218 GLY A N 1
ATOM 1694 C CA . GLY A 1 218 ? 9.230 10.347 10.562 1.00 97.75 218 GLY A CA 1
ATOM 1695 C C . GLY A 1 218 ? 10.154 9.271 9.993 1.00 97.75 218 GLY A C 1
ATOM 1696 O O . GLY A 1 218 ? 11.013 9.567 9.163 1.00 97.75 218 GLY A O 1
ATOM 1697 N N . GLN A 1 219 ? 9.943 8.016 10.396 1.00 98.12 219 GLN A N 1
ATOM 1698 C CA . GLN A 1 219 ? 10.716 6.864 9.923 1.00 98.12 219 GLN A CA 1
ATOM 1699 C C . GLN A 1 219 ? 10.546 6.643 8.416 1.00 98.12 219 GLN A C 1
ATOM 1701 O O . GLN A 1 219 ? 11.503 6.298 7.723 1.00 98.12 219 GLN A O 1
ATOM 1706 N N . SER A 1 220 ? 9.350 6.895 7.879 1.00 97.44 220 SER A N 1
ATOM 1707 C CA . SER A 1 220 ? 9.081 6.771 6.449 1.00 97.44 220 SER A CA 1
ATOM 1708 C C . SER A 1 220 ? 9.748 7.867 5.615 1.00 97.44 220 SER A C 1
ATOM 1710 O O . SER A 1 220 ? 9.784 7.753 4.402 1.00 97.44 220 SER A O 1
ATOM 1712 N N . LYS A 1 221 ? 10.358 8.904 6.190 1.00 96.62 221 LYS A N 1
ATOM 1713 C CA . LYS A 1 221 ? 11.137 9.888 5.408 1.00 96.62 221 LYS A CA 1
ATOM 1714 C C . LYS A 1 221 ? 12.598 9.482 5.222 1.00 96.62 221 LYS A C 1
ATOM 1716 O O . LYS A 1 221 ? 13.320 10.095 4.439 1.00 96.62 221 LYS A O 1
ATOM 1721 N N . SER A 1 222 ? 13.045 8.437 5.912 1.00 96.75 222 SER A N 1
ATOM 1722 C CA . SER A 1 222 ? 14.423 7.948 5.878 1.00 96.75 222 SER A CA 1
ATOM 1723 C C . SER A 1 222 ? 14.594 6.799 4.879 1.00 96.75 222 SER A C 1
ATOM 1725 O O . SER A 1 222 ? 14.895 5.681 5.270 1.00 96.75 222 SER A O 1
ATOM 1727 N N . VAL A 1 223 ? 14.440 7.071 3.577 1.00 96.75 223 VAL A N 1
ATOM 1728 C CA . VAL A 1 223 ? 14.481 6.047 2.502 1.00 96.75 223 VAL A CA 1
ATOM 1729 C C . VAL A 1 223 ? 15.674 5.088 2.613 1.00 96.75 223 VAL A C 1
ATOM 1731 O O . VAL A 1 223 ? 15.512 3.879 2.487 1.00 96.75 223 VAL A O 1
ATOM 1734 N N . GLY A 1 224 ? 16.869 5.609 2.910 1.00 95.31 224 GLY A N 1
ATOM 1735 C CA . GLY A 1 224 ? 18.091 4.804 3.025 1.00 95.31 224 GLY A CA 1
ATOM 1736 C C . GLY A 1 224 ? 18.151 3.850 4.227 1.00 95.31 224 GLY A C 1
ATOM 1737 O O . GLY A 1 224 ? 19.182 3.216 4.420 1.00 95.31 224 GLY A O 1
ATOM 1738 N N . THR A 1 225 ? 17.106 3.778 5.059 1.00 96.25 225 THR A N 1
ATOM 1739 C CA . THR A 1 225 ? 17.014 2.836 6.187 1.00 96.25 225 THR A CA 1
ATOM 1740 C C . THR A 1 225 ? 15.951 1.762 5.978 1.00 96.25 225 THR A C 1
ATOM 1742 O O . THR A 1 225 ? 15.784 0.890 6.823 1.00 96.25 225 THR A O 1
ATOM 1745 N N . TYR A 1 226 ? 15.181 1.800 4.889 1.00 97.19 226 TYR A N 1
ATOM 1746 C CA . TYR A 1 226 ? 14.001 0.942 4.778 1.00 97.19 226 TYR A CA 1
ATOM 1747 C C . TYR A 1 226 ? 14.312 -0.558 4.799 1.00 97.19 226 TYR A C 1
ATOM 1749 O O . TYR A 1 226 ? 13.565 -1.343 5.382 1.00 97.19 226 TYR A O 1
ATOM 1757 N N . ASP A 1 227 ? 15.411 -0.957 4.169 1.00 94.38 227 ASP A N 1
ATOM 1758 C CA . ASP A 1 227 ? 15.823 -2.349 4.012 1.00 94.38 227 ASP A CA 1
ATOM 1759 C C . ASP A 1 227 ? 16.432 -2.962 5.282 1.00 94.38 227 ASP A C 1
ATOM 1761 O O . ASP A 1 227 ? 16.455 -4.184 5.417 1.00 94.38 227 ASP A O 1
ATOM 1765 N N . ASN A 1 228 ? 16.875 -2.139 6.237 1.00 94.19 228 ASN A N 1
ATOM 1766 C CA . ASN A 1 228 ? 17.443 -2.595 7.508 1.00 94.19 228 ASN A CA 1
ATOM 1767 C C . ASN A 1 228 ? 16.622 -2.202 8.747 1.00 94.19 228 ASN A C 1
ATOM 1769 O O . ASN A 1 228 ? 16.855 -2.747 9.828 1.00 94.19 228 ASN A O 1
ATOM 1773 N N . ASN A 1 229 ? 15.648 -1.301 8.612 1.00 96.25 229 ASN A N 1
ATOM 1774 C CA . ASN A 1 229 ? 14.780 -0.908 9.710 1.00 96.25 229 ASN A CA 1
ATOM 1775 C C . ASN A 1 229 ? 13.733 -2.008 9.969 1.00 96.25 229 ASN A C 1
ATOM 1777 O O . ASN A 1 229 ? 12.885 -2.254 9.105 1.00 96.25 229 ASN A O 1
ATOM 1781 N N . PRO A 1 230 ? 13.739 -2.651 11.155 1.00 95.06 230 PRO A N 1
ATOM 1782 C CA . PRO A 1 230 ? 12.840 -3.764 11.466 1.00 95.06 230 PRO A CA 1
ATOM 1783 C C . PRO A 1 230 ? 11.357 -3.384 11.401 1.00 95.06 230 PRO A C 1
ATOM 1785 O O . PRO A 1 230 ? 10.520 -4.264 11.210 1.00 95.06 230 PRO A O 1
ATOM 1788 N N . LEU A 1 231 ? 11.029 -2.091 11.512 1.00 96.06 231 LEU A N 1
ATOM 1789 C CA . LEU A 1 231 ? 9.669 -1.577 11.375 1.00 96.06 231 LEU A CA 1
ATOM 1790 C C . LEU A 1 231 ? 9.031 -1.996 10.041 1.00 96.06 231 LEU A C 1
ATOM 1792 O O . LEU A 1 231 ? 7.866 -2.373 10.013 1.00 96.06 231 LEU A O 1
ATOM 1796 N N . TRP A 1 232 ? 9.799 -1.998 8.950 1.00 97.88 232 TRP A N 1
ATOM 1797 C CA . TRP A 1 232 ? 9.278 -2.217 7.596 1.00 97.88 232 TRP A CA 1
ATOM 1798 C C . TRP A 1 232 ? 9.411 -3.660 7.097 1.00 97.88 232 TRP A C 1
ATOM 1800 O O . TRP A 1 232 ? 9.152 -3.945 5.931 1.00 97.88 232 TRP A O 1
ATOM 1810 N N . GLN A 1 233 ? 9.842 -4.579 7.966 1.00 97.00 233 GLN A N 1
ATOM 1811 C CA . GLN A 1 233 ? 10.162 -5.961 7.588 1.00 97.00 233 GLN A CA 1
ATOM 1812 C C . GLN A 1 233 ? 9.009 -6.947 7.810 1.00 97.00 233 GLN A C 1
ATOM 1814 O O . GLN A 1 233 ? 9.112 -8.106 7.382 1.00 97.00 233 GLN A O 1
ATOM 1819 N N . VAL A 1 234 ? 7.937 -6.500 8.472 1.00 98.25 234 VAL A N 1
ATOM 1820 C CA . VAL A 1 234 ? 6.700 -7.258 8.690 1.00 98.25 234 VAL A CA 1
ATOM 1821 C C . VAL A 1 234 ? 5.658 -6.791 7.685 1.00 98.25 234 VAL A C 1
ATOM 1823 O O . VAL A 1 234 ? 5.156 -5.677 7.772 1.00 98.25 234 VAL A O 1
ATOM 1826 N N . VAL A 1 235 ? 5.375 -7.649 6.708 1.00 98.50 235 VAL A N 1
ATOM 1827 C CA . VAL A 1 235 ? 4.584 -7.328 5.512 1.00 98.50 235 VAL A CA 1
ATOM 1828 C C . VAL A 1 235 ? 3.538 -8.416 5.258 1.00 98.50 235 VAL A C 1
ATOM 1830 O O . VAL A 1 235 ? 3.742 -9.564 5.653 1.00 98.50 235 VAL A O 1
ATOM 1833 N N . ASP A 1 236 ? 2.426 -8.105 4.600 1.00 98.38 236 ASP A N 1
ATOM 1834 C CA . ASP A 1 236 ? 1.364 -9.068 4.249 1.00 98.38 236 ASP A CA 1
ATOM 1835 C C . ASP A 1 236 ? 1.185 -9.254 2.734 1.00 98.38 236 ASP A C 1
ATOM 1837 O O . ASP A 1 236 ? 0.377 -10.070 2.290 1.00 98.38 236 ASP A O 1
ATOM 1841 N N . GLY A 1 237 ? 1.955 -8.522 1.935 1.00 98.19 237 GLY A N 1
ATOM 1842 C CA . GLY A 1 237 ? 1.999 -8.587 0.486 1.00 98.19 237 GLY A CA 1
ATOM 1843 C C . GLY A 1 237 ? 2.889 -9.713 -0.054 1.00 98.19 237 GLY A C 1
ATOM 1844 O O . GLY A 1 237 ? 3.574 -10.415 0.701 1.00 98.19 237 GLY A O 1
ATOM 1845 N N . PRO A 1 238 ? 2.875 -9.918 -1.383 1.00 98.25 238 PRO A N 1
ATOM 1846 C CA . PRO A 1 238 ? 3.642 -10.974 -2.040 1.00 98.25 238 PRO A CA 1
ATOM 1847 C C . PRO A 1 238 ? 5.163 -10.775 -1.992 1.00 98.25 238 PRO A C 1
ATOM 1849 O O . PRO A 1 238 ? 5.890 -11.747 -2.191 1.00 98.25 238 PRO A O 1
ATOM 1852 N N . TRP A 1 239 ? 5.657 -9.568 -1.720 1.00 98.56 239 TRP A N 1
ATOM 1853 C CA . TRP A 1 239 ? 7.078 -9.231 -1.772 1.00 98.56 239 TRP A CA 1
ATOM 1854 C C . TRP A 1 239 ? 7.581 -8.634 -0.458 1.00 98.56 239 TRP A C 1
ATOM 1856 O O . TRP A 1 239 ? 6.853 -7.936 0.243 1.00 98.56 239 TRP A O 1
ATOM 1866 N N . LYS A 1 240 ? 8.856 -8.882 -0.147 1.00 98.31 240 LYS A N 1
ATOM 1867 C CA . LYS A 1 240 ? 9.611 -8.200 0.908 1.00 98.31 240 LYS A CA 1
ATOM 1868 C C . LYS A 1 240 ? 10.654 -7.292 0.284 1.00 98.31 240 LYS A C 1
ATOM 1870 O O . LYS A 1 240 ? 11.307 -7.687 -0.685 1.00 98.31 240 LYS A O 1
ATOM 1875 N N . LEU A 1 241 ? 10.850 -6.115 0.869 1.00 98.38 241 LEU A N 1
ATOM 1876 C CA . LEU A 1 241 ? 11.952 -5.245 0.488 1.00 98.38 241 LEU A CA 1
ATOM 1877 C C . LEU A 1 241 ? 13.285 -5.915 0.836 1.00 98.38 241 LEU A C 1
ATOM 1879 O O . LEU A 1 241 ? 13.516 -6.290 1.983 1.00 98.38 241 LEU A O 1
ATOM 1883 N N . LYS A 1 242 ? 14.151 -6.070 -0.163 1.00 98.00 242 LYS A N 1
ATOM 1884 C CA . LYS A 1 242 ? 15.519 -6.575 -0.007 1.00 98.00 242 LYS A CA 1
ATOM 1885 C C . LYS A 1 242 ? 16.513 -5.431 0.143 1.00 98.00 242 LYS A C 1
ATOM 1887 O O . LYS A 1 242 ? 17.428 -5.528 0.948 1.00 98.00 242 LYS A O 1
ATOM 1892 N N . HIS A 1 243 ? 16.372 -4.402 -0.688 1.00 97.69 243 HIS A N 1
ATOM 1893 C CA . HIS A 1 243 ? 17.273 -3.256 -0.714 1.00 97.69 243 HIS A CA 1
ATOM 1894 C C . HIS A 1 243 ? 16.581 -2.054 -1.353 1.00 97.69 243 HIS A C 1
ATOM 1896 O O . HIS A 1 243 ? 15.795 -2.227 -2.287 1.00 97.69 243 HIS A O 1
ATOM 1902 N N . MET A 1 244 ? 16.901 -0.849 -0.884 1.00 96.88 244 MET A N 1
ATOM 1903 C CA . MET A 1 244 ? 16.489 0.392 -1.529 1.00 96.88 244 MET A CA 1
ATOM 1904 C C . MET A 1 244 ? 17.569 1.456 -1.389 1.00 96.88 244 MET A C 1
ATOM 1906 O O . MET A 1 244 ? 18.126 1.658 -0.312 1.00 96.88 244 MET A O 1
ATOM 1910 N N . THR A 1 245 ? 17.831 2.173 -2.471 1.00 95.75 245 THR A N 1
ATOM 1911 C CA . THR A 1 245 ? 18.740 3.319 -2.487 1.00 95.75 245 THR A CA 1
ATOM 1912 C C . THR A 1 245 ? 17.957 4.632 -2.544 1.00 95.75 245 THR A C 1
ATOM 1914 O O . THR A 1 245 ? 16.812 4.691 -2.991 1.00 95.75 245 THR A O 1
ATOM 1917 N N . THR A 1 246 ? 18.584 5.735 -2.131 1.00 95.38 246 THR A N 1
ATOM 1918 C CA . THR A 1 246 ? 17.959 7.072 -2.167 1.00 95.38 246 THR A CA 1
ATOM 1919 C C . THR A 1 246 ? 17.788 7.632 -3.585 1.00 95.38 246 THR A C 1
ATOM 1921 O O . THR A 1 246 ? 17.014 8.571 -3.796 1.00 95.38 246 THR A O 1
ATOM 1924 N N . ASP A 1 247 ? 18.483 7.065 -4.574 1.00 93.56 247 ASP A N 1
ATOM 1925 C CA . ASP A 1 247 ? 18.285 7.378 -5.990 1.00 93.56 247 ASP A CA 1
ATOM 1926 C C . ASP A 1 247 ? 17.117 6.604 -6.627 1.00 93.56 247 ASP A C 1
ATOM 1928 O O . ASP A 1 247 ? 16.690 6.986 -7.714 1.00 93.56 247 ASP A O 1
ATOM 1932 N N . GLY A 1 248 ? 16.518 5.637 -5.916 1.00 93.19 248 GLY A N 1
ATOM 1933 C CA . GLY A 1 248 ? 15.262 4.988 -6.300 1.00 93.19 248 GLY A CA 1
ATOM 1934 C C . GLY A 1 248 ? 15.388 3.567 -6.845 1.00 93.19 248 GLY A C 1
ATOM 1935 O O . GLY A 1 248 ? 14.393 3.044 -7.336 1.00 93.19 248 GLY A O 1
ATOM 1936 N N . ASN A 1 249 ? 16.565 2.933 -6.779 1.00 97.00 249 ASN A N 1
ATOM 1937 C CA . ASN A 1 249 ? 16.676 1.509 -7.094 1.00 97.00 249 ASN A CA 1
ATOM 1938 C C . ASN A 1 249 ? 16.036 0.709 -5.962 1.00 97.00 249 ASN A C 1
ATOM 1940 O O . ASN A 1 249 ? 16.421 0.859 -4.800 1.00 97.00 249 ASN A O 1
ATOM 1944 N N . VAL A 1 250 ? 15.079 -0.150 -6.298 1.00 98.25 250 VAL A N 1
ATOM 1945 C CA . VAL A 1 250 ? 14.364 -0.982 -5.326 1.00 98.25 250 VAL A CA 1
ATOM 1946 C C . VAL A 1 250 ? 14.529 -2.436 -5.710 1.00 98.25 250 VA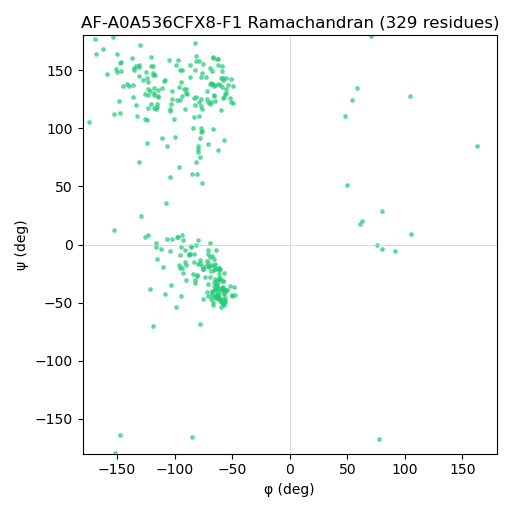L A C 1
ATOM 1948 O O . VAL A 1 250 ? 14.343 -2.791 -6.867 1.00 98.25 250 VAL A O 1
ATOM 1951 N N . LYS A 1 251 ? 14.845 -3.285 -4.736 1.00 98.56 251 LYS A N 1
ATOM 1952 C CA . LYS A 1 251 ? 14.937 -4.731 -4.922 1.00 98.56 251 LYS A CA 1
ATOM 1953 C C . LYS A 1 251 ? 13.974 -5.435 -4.000 1.00 98.56 251 LYS A C 1
ATOM 1955 O O . LYS A 1 251 ? 13.978 -5.185 -2.793 1.00 98.56 251 LYS A O 1
ATOM 1960 N N . PHE A 1 252 ? 13.218 -6.370 -4.547 1.00 98.69 252 PHE A N 1
ATOM 1961 C CA . PHE A 1 252 ? 12.279 -7.196 -3.811 1.00 98.69 252 PHE A CA 1
ATOM 1962 C C . PHE A 1 252 ? 12.631 -8.671 -3.913 1.00 98.69 252 PHE A C 1
ATOM 1964 O O . PHE A 1 252 ? 13.055 -9.155 -4.958 1.00 98.69 252 PHE A O 1
ATOM 1971 N N . VAL A 1 253 ? 12.368 -9.409 -2.839 1.00 98.56 253 VAL A N 1
ATOM 1972 C CA . VAL A 1 253 ? 12.390 -10.878 -2.834 1.00 98.56 253 VAL A CA 1
ATOM 1973 C C . VAL A 1 253 ? 11.021 -11.422 -2.439 1.00 98.56 253 VAL A C 1
ATOM 1975 O O . VAL A 1 253 ? 10.272 -10.731 -1.741 1.00 98.56 253 VAL A O 1
ATOM 1978 N N . PRO A 1 254 ? 10.647 -12.638 -2.871 1.00 98.56 254 PRO A N 1
ATOM 1979 C CA . PRO A 1 254 ? 9.360 -13.216 -2.512 1.00 98.56 254 PRO A CA 1
ATOM 1980 C C . PRO A 1 254 ? 9.144 -13.274 -0.997 1.00 98.56 254 PRO A C 1
ATOM 1982 O O . PRO A 1 254 ? 9.994 -13.761 -0.250 1.00 98.56 254 PRO A O 1
ATOM 1985 N N . ASN A 1 255 ? 7.965 -12.851 -0.545 1.00 98.56 255 ASN A N 1
ATOM 1986 C CA . ASN A 1 255 ? 7.482 -13.161 0.792 1.00 98.56 255 ASN A CA 1
ATOM 1987 C C . ASN A 1 255 ? 6.998 -14.619 0.814 1.00 98.56 255 ASN A C 1
ATOM 1989 O O . ASN A 1 255 ? 5.884 -14.930 0.387 1.00 98.56 255 ASN A O 1
ATOM 1993 N N . THR A 1 256 ? 7.841 -15.537 1.287 1.00 97.06 256 THR A N 1
ATOM 1994 C CA . THR A 1 256 ? 7.547 -16.982 1.283 1.00 97.06 256 THR A CA 1
ATOM 1995 C C . THR A 1 256 ? 6.384 -17.370 2.199 1.00 97.06 256 THR A C 1
ATOM 1997 O O . THR A 1 256 ? 5.786 -18.426 1.999 1.00 97.06 256 THR A O 1
ATOM 2000 N N . SER A 1 257 ? 6.021 -16.512 3.156 1.00 97.12 257 SER A N 1
ATOM 2001 C CA . SER A 1 257 ? 4.860 -16.667 4.037 1.00 97.12 257 SER A CA 1
ATOM 2002 C C . SER A 1 257 ? 3.631 -15.872 3.579 1.00 97.12 257 SER A C 1
ATOM 2004 O O . SER A 1 257 ? 2.623 -15.868 4.288 1.00 97.12 257 SER A O 1
ATOM 2006 N N . TYR A 1 258 ? 3.663 -15.244 2.391 1.00 98.25 258 TYR A N 1
ATOM 2007 C CA . TYR A 1 258 ? 2.503 -14.547 1.827 1.00 98.25 258 TYR A CA 1
ATOM 2008 C C . TYR A 1 258 ? 1.276 -15.455 1.880 1.00 98.25 258 TYR A C 1
ATOM 2010 O O . TYR A 1 258 ? 1.378 -16.633 1.546 1.00 98.25 258 TYR A O 1
ATOM 2018 N N . SER A 1 259 ? 0.111 -14.939 2.270 1.00 97.94 259 SER A N 1
ATOM 2019 C CA . SER A 1 259 ? -1.114 -15.746 2.386 1.00 97.94 259 SER A CA 1
ATOM 2020 C C . SER A 1 259 ? -1.937 -15.771 1.097 1.00 97.94 259 SER A C 1
ATOM 2022 O O . SER A 1 259 ? -2.546 -16.793 0.782 1.00 97.94 259 SER A O 1
ATOM 2024 N N . GLY A 1 260 ? -1.890 -14.704 0.294 1.00 96.56 260 GLY A N 1
ATOM 2025 C CA . GLY A 1 260 ? -2.742 -14.561 -0.888 1.00 96.56 260 GLY A CA 1
ATOM 2026 C C . GLY A 1 260 ? -2.461 -15.569 -2.013 1.00 96.56 260 GLY A C 1
ATOM 2027 O O . GLY A 1 260 ? -1.394 -16.182 -2.070 1.00 96.56 260 GLY A O 1
ATOM 2028 N N . PRO A 1 261 ? -3.413 -15.774 -2.934 1.00 95.44 261 PRO A N 1
ATOM 2029 C CA . PRO A 1 261 ? -3.402 -16.915 -3.854 1.00 95.44 261 PRO A CA 1
ATOM 2030 C C . PRO A 1 261 ? -2.391 -16.795 -5.001 1.00 95.44 261 PRO A C 1
ATOM 2032 O O . PRO A 1 261 ? -1.992 -17.806 -5.575 1.00 95.44 261 PRO A O 1
ATOM 2035 N N . VAL A 1 262 ? -1.950 -15.580 -5.339 1.00 94.12 262 VAL A N 1
ATOM 2036 C CA . VAL A 1 262 ? -0.996 -15.343 -6.430 1.00 94.12 262 VAL A CA 1
ATOM 2037 C C . VAL A 1 262 ? 0.402 -15.150 -5.852 1.00 94.12 262 VAL A C 1
ATOM 2039 O O . VAL A 1 262 ? 0.789 -14.043 -5.487 1.00 94.12 262 VAL A O 1
ATOM 2042 N N . LYS A 1 263 ? 1.172 -16.237 -5.760 1.00 95.38 263 LYS A N 1
ATOM 2043 C CA . LYS A 1 263 ? 2.560 -16.181 -5.279 1.00 95.38 263 LYS A CA 1
ATOM 2044 C C . LYS A 1 263 ? 3.506 -15.628 -6.355 1.00 95.38 263 LYS A C 1
ATOM 2046 O O . LYS A 1 263 ? 3.281 -15.890 -7.549 1.00 95.38 263 LYS A O 1
ATOM 2051 N N . PRO A 1 264 ? 4.572 -14.904 -5.969 1.00 95.81 264 PRO A N 1
ATOM 2052 C CA . PRO A 1 264 ? 5.697 -14.654 -6.862 1.00 95.81 264 PRO A CA 1
ATOM 2053 C C . PRO A 1 264 ? 6.281 -15.961 -7.398 1.00 95.81 264 PRO A C 1
ATOM 2055 O O . PRO A 1 264 ? 6.349 -16.956 -6.680 1.00 95.81 264 PRO A O 1
ATOM 2058 N N . THR A 1 265 ? 6.712 -15.947 -8.656 1.00 95.69 265 THR A N 1
ATOM 2059 C CA . THR A 1 265 ? 7.492 -17.047 -9.247 1.00 95.69 265 THR A CA 1
ATOM 2060 C C . THR A 1 265 ? 8.938 -16.657 -9.514 1.00 95.69 265 THR A C 1
ATOM 2062 O O . THR A 1 265 ? 9.774 -17.544 -9.642 1.00 95.69 265 THR A O 1
ATOM 2065 N N . LEU A 1 266 ? 9.244 -15.360 -9.589 1.00 96.75 266 LEU A N 1
ATOM 2066 C CA . LEU A 1 266 ? 10.610 -14.862 -9.744 1.00 96.75 266 LEU A CA 1
ATOM 2067 C C . LEU A 1 266 ? 11.368 -14.985 -8.417 1.00 96.75 266 LEU A C 1
ATOM 2069 O O . LEU A 1 266 ? 10.752 -14.981 -7.351 1.00 96.75 266 LEU A O 1
ATOM 2073 N N . ALA A 1 267 ? 12.695 -15.066 -8.486 1.00 97.56 267 ALA A N 1
ATOM 2074 C CA . ALA A 1 267 ? 13.548 -15.019 -7.299 1.00 97.56 267 ALA A CA 1
ATOM 2075 C C . ALA A 1 267 ? 13.781 -13.578 -6.811 1.00 97.56 267 ALA A C 1
ATOM 2077 O O . ALA A 1 267 ? 14.002 -13.376 -5.619 1.00 97.56 267 ALA A O 1
ATOM 2078 N N . GLU A 1 268 ? 13.710 -12.596 -7.712 1.00 98.19 268 GLU A N 1
ATOM 2079 C CA . GLU A 1 268 ? 13.903 -11.172 -7.421 1.00 98.19 268 GLU A CA 1
ATOM 2080 C C . GLU A 1 268 ? 13.081 -10.308 -8.394 1.00 98.19 268 GLU A C 1
ATOM 2082 O O . GLU A 1 268 ? 12.828 -10.701 -9.538 1.00 98.19 268 GLU A O 1
ATOM 2087 N N . PHE A 1 269 ? 12.632 -9.148 -7.922 1.00 98.25 269 PHE A N 1
ATOM 2088 C CA . PHE A 1 269 ? 11.942 -8.142 -8.725 1.00 98.25 269 PHE A CA 1
ATOM 2089 C C . PHE A 1 269 ? 12.527 -6.764 -8.423 1.00 98.25 269 PHE A C 1
ATOM 2091 O O . PHE A 1 269 ? 12.488 -6.320 -7.276 1.00 98.25 269 PHE A O 1
ATOM 2098 N N . ASP A 1 270 ? 13.059 -6.112 -9.451 1.00 98.19 270 ASP A N 1
ATOM 2099 C CA . ASP A 1 270 ? 13.821 -4.874 -9.325 1.00 98.19 270 ASP A CA 1
ATOM 2100 C C . ASP A 1 270 ? 13.075 -3.718 -10.000 1.00 98.19 270 ASP A C 1
ATOM 2102 O O . ASP A 1 270 ? 12.711 -3.815 -11.172 1.00 98.19 270 ASP A O 1
ATOM 2106 N N . LEU A 1 271 ? 12.875 -2.615 -9.273 1.00 98.06 271 LEU A N 1
ATOM 2107 C CA . LEU A 1 271 ? 12.426 -1.338 -9.832 1.00 98.06 271 LEU A CA 1
ATOM 2108 C C . LEU A 1 271 ? 13.651 -0.480 -10.152 1.00 98.06 271 LEU A C 1
ATOM 2110 O O . LEU A 1 271 ? 14.511 -0.275 -9.287 1.00 98.06 271 LEU A O 1
ATOM 2114 N N . VAL A 1 272 ? 13.721 0.027 -11.381 1.00 97.88 272 VAL A N 1
ATOM 2115 C CA . VAL A 1 272 ? 14.866 0.785 -11.897 1.00 97.88 272 VAL A CA 1
ATOM 2116 C C . VAL A 1 272 ? 14.436 2.227 -12.190 1.00 97.88 272 VAL A C 1
ATOM 2118 O O . VAL A 1 272 ? 13.559 2.426 -13.032 1.00 97.88 272 VAL A O 1
ATOM 2121 N N . PRO A 1 273 ? 15.018 3.240 -11.519 1.00 96.94 273 PRO A N 1
ATOM 2122 C CA . PRO A 1 273 ? 14.631 4.634 -11.688 1.00 96.94 273 PRO A CA 1
ATOM 2123 C C . PRO A 1 273 ? 15.294 5.267 -12.915 1.00 96.94 273 PRO A C 1
ATOM 2125 O O . PRO A 1 273 ? 16.440 4.964 -13.255 1.00 96.94 273 PRO A O 1
ATOM 2128 N N . TYR A 1 274 ? 14.609 6.241 -13.513 1.00 96.56 274 TYR A N 1
ATOM 2129 C CA . TYR A 1 274 ? 15.137 7.048 -14.612 1.00 96.56 274 TYR A CA 1
ATOM 2130 C C . TYR A 1 274 ? 14.826 8.528 -14.411 1.00 96.56 274 TYR A C 1
ATOM 2132 O O . TYR A 1 274 ? 13.826 8.897 -13.803 1.00 96.56 274 TYR A O 1
ATOM 2140 N N . THR A 1 275 ? 15.699 9.394 -14.924 1.00 95.12 275 THR A N 1
ATOM 2141 C CA . THR A 1 275 ? 15.530 10.855 -14.846 1.00 95.12 275 THR A CA 1
ATOM 2142 C C . THR A 1 275 ? 14.828 11.442 -16.064 1.00 95.12 275 THR A C 1
ATOM 2144 O O . THR A 1 275 ? 14.270 12.528 -15.976 1.00 95.12 275 THR A O 1
ATOM 2147 N N . THR A 1 276 ? 14.891 10.766 -17.213 1.00 95.81 276 THR A N 1
ATOM 2148 C CA . THR A 1 276 ? 14.302 11.239 -18.472 1.00 95.81 276 THR A CA 1
ATOM 2149 C C . THR A 1 276 ? 13.796 10.066 -19.299 1.00 95.81 276 THR A C 1
ATOM 2151 O O . THR A 1 276 ? 14.419 9.001 -19.301 1.00 95.81 276 THR A O 1
ATOM 2154 N N . ASP A 1 277 ? 12.739 10.308 -20.072 1.00 94.69 277 ASP A N 1
ATOM 2155 C CA . ASP A 1 277 ? 12.200 9.393 -21.081 1.00 94.69 277 ASP A CA 1
ATOM 2156 C C . ASP A 1 277 ? 13.293 8.874 -22.025 1.00 94.69 277 ASP A C 1
ATOM 2158 O O . ASP A 1 277 ? 13.375 7.681 -22.294 1.00 94.69 277 ASP A O 1
ATOM 2162 N N . THR A 1 278 ? 14.199 9.746 -22.483 1.00 95.69 278 THR A N 1
ATOM 2163 C CA . THR A 1 278 ? 15.303 9.357 -23.375 1.00 95.69 278 THR A CA 1
ATOM 2164 C C . THR A 1 278 ? 16.268 8.374 -22.712 1.00 95.69 278 THR A C 1
ATOM 2166 O O . THR A 1 278 ? 16.727 7.430 -23.357 1.00 95.69 278 THR A O 1
ATOM 2169 N N . ALA A 1 279 ? 16.612 8.586 -21.437 1.00 96.25 279 ALA A N 1
ATOM 2170 C CA . ALA A 1 279 ? 17.508 7.687 -20.711 1.00 96.25 279 ALA A CA 1
ATOM 2171 C C . ALA A 1 279 ? 16.866 6.309 -20.511 1.00 96.25 279 ALA A C 1
ATOM 2173 O O . ALA A 1 279 ? 17.512 5.296 -20.781 1.00 96.25 279 ALA A O 1
ATOM 2174 N N . GLU A 1 280 ? 15.595 6.281 -20.108 1.00 97.19 280 GLU A N 1
ATOM 2175 C CA . GLU A 1 280 ? 14.818 5.049 -19.980 1.00 97.19 280 GLU A CA 1
ATOM 2176 C C . GLU A 1 280 ? 14.727 4.310 -21.323 1.00 97.19 280 GLU A C 1
ATOM 2178 O O . GLU A 1 280 ? 15.136 3.151 -21.444 1.00 97.19 280 GLU A O 1
ATOM 2183 N N . PHE A 1 281 ? 14.272 5.002 -22.370 1.00 96.38 281 PHE A N 1
ATOM 2184 C CA . PHE A 1 281 ? 14.047 4.413 -23.684 1.00 96.38 281 PHE A CA 1
ATOM 2185 C C . PHE A 1 281 ? 15.335 3.878 -24.320 1.00 96.38 281 PHE A C 1
ATOM 2187 O O . PHE A 1 281 ? 15.315 2.859 -25.010 1.00 96.38 281 PHE A O 1
ATOM 2194 N N . ASN A 1 282 ? 16.488 4.499 -24.053 1.00 95.94 282 ASN A N 1
ATOM 2195 C CA . ASN A 1 282 ? 17.781 3.967 -24.484 1.00 95.94 282 ASN A CA 1
ATOM 2196 C C . ASN A 1 282 ? 18.115 2.623 -23.817 1.00 95.94 282 ASN A C 1
ATOM 2198 O O . ASN A 1 282 ? 18.645 1.729 -24.485 1.00 95.94 282 ASN A O 1
ATOM 2202 N N . VAL A 1 283 ? 17.776 2.445 -22.535 1.00 96.94 283 VAL A N 1
ATOM 2203 C CA . VAL A 1 283 ? 17.937 1.152 -21.855 1.00 96.94 283 VAL A CA 1
ATOM 2204 C C . VAL A 1 283 ? 16.974 0.117 -22.427 1.00 96.94 283 VAL A C 1
ATOM 2206 O O . VAL A 1 283 ? 17.419 -0.992 -22.741 1.00 96.94 283 VAL A O 1
ATOM 2209 N N . VAL A 1 284 ? 15.711 0.486 -22.670 1.00 96.31 284 VAL A N 1
ATOM 2210 C CA . VAL A 1 284 ? 14.739 -0.378 -23.363 1.00 96.31 284 VAL A CA 1
ATOM 2211 C C . VAL A 1 284 ? 15.281 -0.790 -24.734 1.00 96.31 284 VAL A C 1
ATOM 2213 O O . VAL A 1 284 ? 15.356 -1.975 -25.037 1.00 96.31 284 VAL A O 1
ATOM 2216 N N . ARG A 1 285 ? 15.787 0.147 -25.546 1.00 94.81 285 ARG A N 1
ATOM 2217 C CA . ARG A 1 285 ? 16.368 -0.154 -26.868 1.00 94.81 285 ARG A CA 1
ATOM 2218 C C . ARG A 1 285 ? 17.528 -1.148 -26.791 1.00 94.81 285 ARG A C 1
ATOM 2220 O O . ARG A 1 285 ? 17.654 -2.014 -27.656 1.00 94.81 285 ARG A O 1
ATOM 2227 N N . SER A 1 286 ? 18.351 -1.070 -25.746 1.00 95.06 286 SER A N 1
ATOM 2228 C CA . SER A 1 286 ? 19.444 -2.024 -25.524 1.00 95.06 286 SER A CA 1
ATOM 2229 C C . SER A 1 286 ? 18.974 -3.414 -25.058 1.00 95.06 286 SER A C 1
ATOM 2231 O O . SER A 1 286 ? 19.698 -4.405 -25.220 1.00 95.06 286 SER A O 1
ATOM 2233 N N . GLY A 1 287 ? 17.747 -3.536 -24.542 1.00 95.06 287 GLY A N 1
ATOM 2234 C CA . GLY A 1 287 ? 17.267 -4.741 -23.870 1.00 95.06 287 GLY A CA 1
ATOM 2235 C C . GLY A 1 287 ? 17.737 -4.854 -22.419 1.00 95.06 287 GLY A C 1
ATOM 2236 O O . GLY A 1 287 ? 17.985 -5.969 -21.972 1.00 95.06 287 GLY A O 1
ATOM 2237 N N . GLY A 1 288 ? 17.975 -3.728 -21.740 1.00 96.00 288 GLY A N 1
ATOM 2238 C CA . GLY A 1 288 ? 18.546 -3.697 -20.389 1.00 96.00 288 GLY A CA 1
ATOM 2239 C C . GLY A 1 288 ? 17.526 -3.819 -19.254 1.00 96.00 288 GLY A C 1
ATOM 2240 O O . GLY A 1 288 ? 17.937 -3.965 -18.108 1.00 96.00 288 GLY A O 1
ATOM 2241 N N . VAL A 1 289 ? 16.227 -3.766 -19.571 1.00 97.19 289 VAL A N 1
ATOM 2242 C CA . VAL A 1 289 ? 15.113 -3.991 -18.633 1.00 97.19 289 VAL A CA 1
ATOM 2243 C C . VAL A 1 289 ? 14.097 -4.977 -19.209 1.00 97.19 289 VAL A C 1
ATOM 2245 O O . VAL A 1 289 ? 13.967 -5.074 -20.426 1.00 97.19 289 VAL A O 1
ATOM 2248 N N . ASP A 1 290 ? 13.342 -5.684 -18.374 1.00 96.19 290 ASP A N 1
ATOM 2249 C CA . ASP A 1 290 ? 12.305 -6.628 -18.823 1.00 96.19 290 ASP A CA 1
ATOM 2250 C C . ASP A 1 290 ? 10.966 -5.935 -19.117 1.00 96.19 290 ASP A C 1
ATOM 2252 O O . ASP A 1 290 ? 10.175 -6.407 -19.936 1.00 96.19 290 ASP A O 1
ATOM 2256 N N . TYR A 1 291 ? 10.730 -4.787 -18.481 1.00 95.75 291 TYR A N 1
ATOM 2257 C CA . TYR A 1 291 ? 9.588 -3.912 -18.715 1.00 95.75 291 TYR A CA 1
ATOM 2258 C C . TYR A 1 291 ? 10.043 -2.450 -18.765 1.00 95.75 291 TYR A C 1
ATOM 2260 O O . TYR A 1 291 ? 10.829 -2.020 -17.925 1.00 95.75 291 TYR A O 1
ATOM 2268 N N . GLY A 1 292 ? 9.508 -1.683 -19.715 1.00 95.38 292 GLY A N 1
ATOM 2269 C CA . GLY A 1 292 ? 9.693 -0.236 -19.800 1.00 95.38 292 GLY A CA 1
ATOM 2270 C C . GLY A 1 292 ? 8.755 0.406 -20.815 1.00 95.38 292 GLY A C 1
ATOM 2271 O O . GLY A 1 292 ? 7.976 -0.285 -21.483 1.00 95.38 292 GLY A O 1
ATOM 2272 N N . TYR A 1 293 ? 8.809 1.729 -20.911 1.00 94.19 293 TYR A N 1
ATOM 2273 C CA . TYR A 1 293 ? 7.877 2.519 -21.707 1.00 94.19 293 TYR A CA 1
ATOM 2274 C C . TYR A 1 293 ? 8.462 2.905 -23.073 1.00 94.19 293 TYR A C 1
ATOM 2276 O O . TYR A 1 293 ? 9.673 2.991 -23.277 1.00 94.19 293 TYR A O 1
ATOM 2284 N N . ILE A 1 294 ? 7.570 3.142 -24.038 1.00 93.81 294 ILE A N 1
ATOM 2285 C CA . ILE A 1 294 ? 7.902 3.856 -25.274 1.00 93.81 294 ILE A CA 1
ATOM 2286 C C . ILE A 1 294 ? 7.318 5.257 -25.124 1.00 93.81 294 ILE A C 1
ATOM 2288 O O . ILE A 1 294 ? 6.088 5.374 -25.054 1.00 93.81 294 ILE A O 1
ATOM 2292 N N . PRO A 1 295 ? 8.151 6.305 -25.074 1.00 92.31 295 PRO A N 1
ATOM 2293 C CA . PRO A 1 295 ? 7.653 7.669 -25.023 1.00 92.31 295 PRO A CA 1
ATOM 2294 C C . PRO A 1 295 ? 6.786 7.989 -26.243 1.00 92.31 295 PRO A C 1
ATOM 2296 O O . PRO A 1 295 ? 7.000 7.458 -27.335 1.00 92.31 295 PRO A O 1
ATOM 2299 N N . THR A 1 296 ? 5.803 8.878 -26.080 1.00 89.31 296 THR A N 1
ATOM 2300 C CA . THR A 1 296 ? 4.802 9.147 -27.133 1.00 89.31 296 THR A CA 1
ATOM 2301 C C . THR A 1 296 ? 5.451 9.624 -28.438 1.00 89.31 296 THR A C 1
ATOM 2303 O O . THR A 1 296 ? 5.039 9.209 -29.522 1.00 89.31 296 THR A O 1
ATOM 2306 N N . GLN A 1 297 ? 6.493 10.452 -28.345 1.00 92.69 297 GLN A N 1
ATOM 2307 C CA . GLN A 1 297 ? 7.253 10.954 -29.492 1.00 92.69 297 GLN A CA 1
ATOM 2308 C C . GLN A 1 297 ? 8.069 9.871 -30.218 1.00 92.69 297 GLN A C 1
ATOM 2310 O O . GLN A 1 297 ? 8.344 10.015 -31.406 1.00 92.69 297 GLN A O 1
ATOM 2315 N N . ASP A 1 298 ? 8.395 8.771 -29.535 1.00 94.38 298 ASP A N 1
ATOM 2316 C CA . ASP A 1 298 ? 9.262 7.698 -30.030 1.00 94.38 298 ASP A CA 1
ATOM 2317 C C . ASP A 1 298 ? 8.466 6.457 -30.487 1.00 94.38 298 ASP A C 1
ATOM 2319 O O . ASP A 1 298 ? 9.037 5.443 -30.889 1.00 94.38 298 ASP A O 1
ATOM 2323 N N . VAL A 1 299 ? 7.125 6.510 -30.489 1.00 92.12 299 VAL A N 1
ATOM 2324 C CA . VAL A 1 299 ? 6.256 5.376 -30.875 1.00 92.12 299 VAL A CA 1
ATOM 2325 C C . VAL A 1 299 ? 6.536 4.871 -32.295 1.00 92.12 299 VAL A C 1
ATOM 2327 O O . VAL A 1 299 ? 6.413 3.670 -32.558 1.00 92.12 299 VAL A O 1
ATOM 2330 N N . ALA A 1 300 ? 6.956 5.752 -33.208 1.00 94.56 300 ALA A N 1
ATOM 2331 C CA . ALA A 1 300 ? 7.351 5.371 -34.565 1.00 94.56 300 ALA A CA 1
ATOM 2332 C C . ALA A 1 300 ? 8.551 4.401 -34.582 1.00 94.56 300 ALA A C 1
ATOM 2334 O O . ALA A 1 300 ? 8.684 3.595 -35.504 1.00 94.56 300 ALA A O 1
ATOM 2335 N N . GLU A 1 301 ? 9.382 4.418 -33.539 1.00 92.88 301 GLU A N 1
ATOM 2336 C CA . GLU A 1 301 ? 10.566 3.571 -33.404 1.00 92.88 301 GLU A CA 1
ATOM 2337 C C . GLU A 1 301 ? 10.278 2.189 -32.809 1.00 92.88 301 GLU A C 1
ATOM 2339 O O . GLU A 1 301 ? 11.176 1.350 -32.731 1.00 92.88 301 GLU A O 1
ATOM 2344 N N . ARG A 1 302 ? 9.022 1.891 -32.447 1.00 92.38 302 ARG A N 1
ATOM 2345 C CA . ARG A 1 302 ? 8.612 0.601 -31.866 1.00 92.38 302 ARG A CA 1
ATOM 2346 C C . ARG A 1 302 ? 9.135 -0.611 -32.646 1.00 92.38 302 ARG A C 1
ATOM 2348 O O . ARG A 1 302 ? 9.486 -1.621 -32.047 1.00 92.38 302 ARG A O 1
ATOM 2355 N N . GLY A 1 303 ? 9.197 -0.522 -33.978 1.00 92.62 303 GLY A N 1
ATOM 2356 C CA . GLY A 1 303 ? 9.686 -1.606 -34.840 1.00 92.62 303 GLY A CA 1
ATOM 2357 C C . GLY A 1 303 ? 11.149 -2.004 -34.596 1.00 92.62 303 GLY A C 1
ATOM 2358 O O . GLY A 1 303 ? 11.522 -3.132 -34.906 1.00 92.62 303 GLY A O 1
ATOM 2359 N N . ALA A 1 304 ? 11.960 -1.117 -34.013 1.00 91.69 304 ALA A N 1
ATOM 2360 C CA . ALA A 1 304 ? 13.353 -1.391 -33.665 1.00 91.69 304 ALA A CA 1
ATOM 2361 C C . ALA A 1 304 ? 13.506 -2.191 -32.356 1.00 91.69 304 ALA A C 1
ATOM 2363 O O . ALA A 1 304 ? 14.559 -2.778 -32.112 1.00 91.69 304 ALA A O 1
ATOM 2364 N N . LEU A 1 305 ? 12.467 -2.252 -31.517 1.00 94.56 305 LEU A N 1
ATOM 2365 C CA . LEU A 1 305 ? 12.487 -2.932 -30.220 1.00 94.56 305 LEU A CA 1
ATOM 2366 C C . LEU A 1 305 ? 12.184 -4.435 -30.353 1.00 94.56 305 LEU A C 1
ATOM 2368 O O . LEU A 1 305 ? 11.227 -4.956 -29.785 1.00 94.56 305 LEU A O 1
ATOM 2372 N N . THR A 1 306 ? 13.015 -5.164 -31.097 1.00 93.62 306 THR A N 1
ATOM 2373 C CA . THR A 1 306 ? 12.754 -6.568 -31.477 1.00 93.62 306 THR A CA 1
ATOM 2374 C C . THR A 1 306 ? 12.778 -7.573 -30.318 1.00 93.62 306 THR A C 1
ATOM 2376 O O . THR A 1 306 ? 12.425 -8.733 -30.515 1.00 93.62 306 THR A O 1
ATOM 2379 N N . LYS A 1 307 ? 13.219 -7.162 -29.121 1.00 92.88 307 LYS A N 1
ATOM 2380 C CA . LYS A 1 307 ? 13.268 -7.999 -27.908 1.00 92.88 307 LYS A CA 1
ATOM 2381 C C . LYS A 1 307 ? 11.964 -7.985 -27.101 1.00 92.88 307 LYS A C 1
ATOM 2383 O O . LYS A 1 307 ? 11.841 -8.764 -26.162 1.00 92.88 307 LYS A O 1
ATOM 2388 N N . TYR A 1 308 ? 11.012 -7.120 -27.451 1.00 94.25 308 TYR A N 1
ATOM 2389 C CA . TYR A 1 308 ? 9.826 -6.860 -26.638 1.00 94.25 308 TYR A CA 1
ATOM 2390 C C . TYR A 1 308 ? 8.529 -7.204 -27.366 1.00 94.25 308 TYR A C 1
ATOM 2392 O O . TYR A 1 308 ? 8.396 -7.043 -28.579 1.00 94.25 308 TYR A O 1
ATOM 2400 N N . GLY A 1 309 ? 7.543 -7.642 -26.583 1.00 93.06 309 GLY A N 1
ATOM 2401 C CA . GLY A 1 309 ? 6.137 -7.533 -26.954 1.00 93.06 309 GLY A CA 1
ATOM 2402 C C . GLY A 1 309 ? 5.586 -6.172 -26.528 1.00 93.06 309 GLY A C 1
ATOM 2403 O O . GLY A 1 309 ? 6.079 -5.571 -25.577 1.00 93.06 309 GLY A O 1
ATOM 2404 N N . PHE A 1 310 ? 4.540 -5.697 -27.203 1.00 90.31 310 PHE A N 1
ATOM 2405 C CA . PHE A 1 310 ? 3.914 -4.408 -26.897 1.00 90.31 310 PHE A CA 1
ATOM 2406 C C . PHE A 1 310 ? 2.471 -4.610 -26.474 1.00 90.31 310 PHE A C 1
ATOM 2408 O O . PHE A 1 310 ? 1.724 -5.337 -27.130 1.00 90.31 310 PHE A O 1
ATOM 2415 N N . GLN A 1 311 ? 2.075 -3.931 -25.405 1.00 86.94 311 GLN A N 1
ATOM 2416 C CA . GLN A 1 311 ? 0.695 -3.869 -24.947 1.00 86.94 311 GLN A CA 1
ATOM 2417 C C . GLN A 1 311 ? 0.382 -2.419 -24.574 1.00 86.94 311 GLN A C 1
ATOM 2419 O O . GLN A 1 311 ? 1.141 -1.827 -23.806 1.00 86.94 311 GLN A O 1
ATOM 2424 N N . PRO A 1 312 ? -0.689 -1.814 -25.116 1.00 82.38 312 PRO A N 1
ATOM 2425 C CA . PRO A 1 312 ? -1.112 -0.501 -24.660 1.00 82.38 312 PRO A CA 1
ATOM 2426 C C . PRO A 1 312 ? -1.598 -0.600 -23.213 1.00 82.38 312 PRO A C 1
ATOM 2428 O O . PRO A 1 312 ? -2.368 -1.501 -22.869 1.00 82.38 312 PRO A O 1
ATOM 2431 N N . TRP A 1 313 ? -1.196 0.349 -22.369 1.00 77.69 313 TRP A N 1
ATOM 2432 C CA . TRP A 1 313 ? -1.747 0.449 -21.023 1.00 77.69 313 TRP A CA 1
ATOM 2433 C C . TRP A 1 313 ? -3.114 1.138 -21.080 1.00 77.69 313 TRP A C 1
ATOM 2435 O O . TRP A 1 313 ? -3.238 2.352 -20.946 1.00 77.69 313 TRP A O 1
ATOM 2445 N N . VAL A 1 314 ? -4.157 0.351 -21.343 1.00 77.94 314 VAL A N 1
ATOM 2446 C CA . VAL A 1 314 ? -5.538 0.847 -21.367 1.00 77.94 314 VAL A CA 1
ATOM 2447 C C . VAL A 1 314 ? -6.076 0.855 -19.939 1.00 77.94 314 VAL A C 1
ATOM 2449 O O . VAL A 1 314 ? -6.436 -0.188 -19.391 1.00 77.94 314 VAL A O 1
ATOM 2452 N N . GLY A 1 315 ? -6.080 2.033 -19.319 1.00 75.06 315 GLY A N 1
ATOM 2453 C CA . GLY A 1 315 ? -6.622 2.257 -17.982 1.00 75.06 315 GLY A CA 1
ATOM 2454 C C . GLY A 1 315 ? -8.047 2.808 -18.002 1.00 75.06 315 GLY A C 1
ATOM 2455 O O . GLY A 1 315 ? -8.487 3.417 -18.975 1.00 75.06 315 GLY A O 1
ATOM 2456 N N . TRP A 1 316 ? -8.757 2.637 -16.886 1.00 78.25 316 TRP A N 1
ATOM 2457 C CA . TRP A 1 316 ? -9.943 3.437 -16.573 1.00 78.25 316 TRP A CA 1
ATOM 2458 C C . TRP A 1 316 ? -9.489 4.785 -16.020 1.00 78.25 316 TRP A C 1
ATOM 2460 O O . TRP A 1 316 ? -9.434 4.989 -14.809 1.00 78.25 316 TRP A O 1
ATOM 2470 N N . SER A 1 317 ? -9.094 5.678 -16.919 1.00 79.62 317 SER A N 1
ATOM 2471 C CA . SER A 1 317 ? -8.559 6.990 -16.579 1.00 79.62 317 SER A CA 1
ATOM 2472 C C . SER A 1 317 ? -9.123 8.074 -17.489 1.00 79.62 317 SER A C 1
ATOM 2474 O O . SER A 1 317 ? -9.632 7.814 -18.580 1.00 79.62 317 SER A O 1
ATOM 2476 N N . ILE A 1 318 ? -9.025 9.311 -17.013 1.00 84.31 318 ILE A N 1
ATOM 2477 C CA . ILE A 1 318 ? -9.245 10.511 -17.810 1.00 84.31 318 ILE A CA 1
ATOM 2478 C C . ILE A 1 318 ? -7.997 11.381 -17.708 1.00 84.31 318 ILE A C 1
ATOM 2480 O O . ILE A 1 318 ? -7.382 11.466 -16.646 1.00 84.31 318 ILE A O 1
ATOM 2484 N N . ASN A 1 319 ? -7.643 12.044 -18.803 1.00 84.19 319 ASN A N 1
ATOM 2485 C CA . ASN A 1 319 ? -6.673 13.130 -18.771 1.00 84.19 319 ASN A CA 1
ATOM 2486 C C . ASN A 1 319 ? -7.439 14.428 -18.533 1.00 84.19 319 ASN A C 1
ATOM 2488 O O . ASN A 1 319 ? -8.441 14.688 -19.201 1.00 84.19 319 ASN A O 1
ATOM 2492 N N . TYR A 1 320 ? -6.990 15.231 -17.576 1.00 87.12 320 TYR A N 1
ATOM 2493 C CA . TYR A 1 320 ? -7.648 16.480 -17.217 1.00 87.12 320 TYR A CA 1
ATOM 2494 C C . TYR A 1 320 ? -6.620 17.521 -16.782 1.00 87.12 320 TYR A C 1
ATOM 2496 O O . TYR A 1 320 ? -5.519 17.189 -16.350 1.00 87.12 320 TYR A O 1
ATOM 2504 N N . PHE A 1 321 ? -6.998 18.792 -16.889 1.00 87.25 321 PHE A N 1
ATOM 2505 C CA . PHE A 1 321 ? -6.224 19.901 -16.345 1.00 87.25 321 PHE A CA 1
ATOM 2506 C C . PHE A 1 321 ? -6.763 20.252 -14.956 1.00 87.25 321 PHE A C 1
ATOM 2508 O O . PHE A 1 321 ? -7.952 20.530 -14.800 1.00 87.25 321 PHE A O 1
ATOM 2515 N N . GLN A 1 322 ? -5.895 20.250 -13.944 1.00 83.44 322 GLN A N 1
ATOM 2516 C CA . GLN A 1 322 ? -6.235 20.732 -12.604 1.00 83.44 322 GLN A CA 1
ATOM 2517 C C . GLN A 1 322 ? -6.224 22.262 -12.592 1.00 83.44 322 GLN A C 1
ATOM 2519 O O . GLN A 1 322 ? -5.177 22.892 -12.454 1.00 83.44 322 GLN A O 1
ATOM 2524 N N . ILE A 1 323 ? -7.398 22.871 -12.750 1.00 85.88 323 ILE A N 1
ATOM 2525 C CA . ILE A 1 323 ? -7.540 24.325 -12.659 1.00 85.88 323 ILE A CA 1
ATOM 2526 C C . ILE A 1 323 ? -7.506 24.722 -11.182 1.00 85.88 323 ILE A C 1
ATOM 2528 O O . ILE A 1 323 ? -8.354 24.308 -10.391 1.00 85.88 323 ILE A O 1
ATOM 2532 N N . ASN A 1 324 ? -6.526 25.543 -10.798 1.00 84.75 324 ASN A N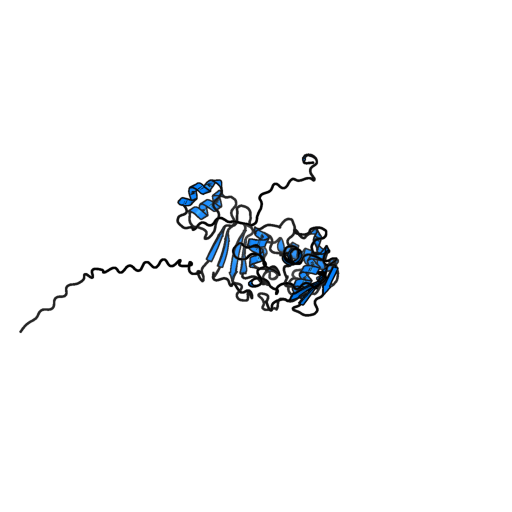 1
ATOM 2533 C CA . ASN A 1 324 ? -6.474 26.089 -9.449 1.00 84.75 324 ASN A CA 1
ATOM 2534 C C . ASN A 1 324 ? -7.468 27.252 -9.303 1.00 84.75 324 ASN A C 1
ATOM 2536 O O . ASN A 1 324 ? -7.102 28.405 -9.537 1.00 84.75 324 ASN A O 1
ATOM 2540 N N . TYR A 1 325 ? -8.691 26.954 -8.866 1.00 86.19 325 TYR A N 1
ATOM 2541 C CA . TYR A 1 325 ? -9.738 27.951 -8.605 1.00 86.19 325 TYR A CA 1
ATOM 2542 C C . TYR A 1 325 ? -9.486 28.832 -7.365 1.00 86.19 325 TYR A C 1
ATOM 2544 O O . TYR A 1 325 ? -10.241 29.768 -7.109 1.00 86.19 325 TYR A O 1
ATOM 2552 N N . THR A 1 326 ? -8.428 28.564 -6.588 1.00 85.75 326 THR A N 1
ATOM 2553 C CA . THR A 1 326 ? -8.008 29.456 -5.489 1.00 85.75 326 THR A CA 1
ATOM 2554 C C . THR A 1 326 ? -7.135 30.616 -5.972 1.00 85.75 326 THR A C 1
ATOM 2556 O O . THR A 1 326 ? -6.980 31.597 -5.252 1.00 85.75 326 THR A O 1
ATOM 2559 N N . ASN A 1 327 ? -6.601 30.540 -7.196 1.00 87.38 327 ASN A N 1
ATOM 2560 C CA . ASN A 1 327 ? -5.927 31.661 -7.842 1.00 87.38 327 ASN A CA 1
ATOM 2561 C C . ASN A 1 327 ? -6.975 32.635 -8.400 1.00 87.38 327 ASN A C 1
ATOM 2563 O O . ASN A 1 327 ? -7.798 32.250 -9.229 1.00 87.38 327 ASN A O 1
ATOM 2567 N N . ASP A 1 328 ? -6.917 33.899 -7.980 1.00 85.62 328 ASP A N 1
ATOM 2568 C CA . ASP A 1 328 ? -7.866 34.938 -8.397 1.00 85.62 328 ASP A CA 1
ATOM 2569 C C . ASP A 1 328 ? -7.866 35.210 -9.910 1.00 85.62 328 ASP A C 1
ATOM 2571 O O . ASP A 1 328 ? -8.855 35.710 -10.433 1.00 85.62 328 ASP A O 1
ATOM 2575 N N . GLN A 1 329 ? -6.798 34.845 -10.626 1.00 83.44 329 GLN A N 1
ATOM 2576 C CA . GLN A 1 329 ? -6.715 34.965 -12.088 1.00 83.44 329 GLN A CA 1
ATOM 2577 C C . GLN A 1 329 ? -7.478 33.858 -12.842 1.00 83.44 329 GLN A C 1
ATOM 2579 O O . GLN A 1 329 ? -7.665 33.968 -14.049 1.00 83.44 329 GLN A O 1
ATOM 2584 N N . ASN A 1 330 ? -7.893 32.788 -12.152 1.00 73.81 330 ASN A N 1
ATOM 2585 C CA . ASN A 1 330 ? -8.560 31.621 -12.742 1.00 73.81 330 ASN A CA 1
ATOM 2586 C C . ASN A 1 330 ? -10.071 31.555 -12.424 1.00 73.81 330 ASN A C 1
ATOM 2588 O O . ASN A 1 330 ? -10.696 30.533 -12.717 1.00 73.81 330 ASN A O 1
ATOM 2592 N N . LYS A 1 331 ? -10.626 32.576 -11.756 1.00 62.09 331 LYS A N 1
ATOM 2593 C CA . LYS A 1 331 ? -12.043 32.654 -11.361 1.00 62.09 331 LYS A CA 1
ATOM 2594 C C . LYS A 1 331 ? -12.941 33.178 -12.473 1.00 62.09 331 LYS A C 1
ATOM 2596 O O . LYS A 1 331 ? -12.484 34.055 -13.237 1.00 62.09 331 LYS A O 1
#

Foldseek 3Di:
DDDDDDDDDDDDDDDDDDDPDPDPPPPPPDFADEAEAEDPAPLFQQFQDLLAFQVRDDCNPHVVNNCQFFPQQWDADDPQDGGTDQLRHQWHQWDADPQQFKIKTFGDQAFWLVRHTQWPVLQVLQLLLCVLPVVGRNLRDVPAPPNQFPDWDRPDGGIIMTGGPHHDDSVCCVNRHSRSGIGAPQCQQQAQDLPTHRDPQSPPDSVSSVSSVCRSRVVRNCQQCQQPRPSNQTGQHQWGWNGADPQRKTKTAGSPRHDGDDHDRYRMYIYDHHNDLVVQVVCQLVVVHNYDDQPPVRVVVVVSNVVDDDDDPDHPDDDDDDQDPVPPVRD

Sequence (331 aa):
MRTGLRVVTLLSIAALLAVSCGGSSNPARLTGGTATFAEQPDTKPNYIFPLTSGGYFSVANLSQFQFLMYRPLYWFGNNGQVKLNSSLSLAEDPVYSSDGKMVTIKMKPWKWSDGQPITSRDVQFWINMLKANKDHWAAYAPGGFPDNVVGASYPDAQTVILTLDKQYGSYFFTYNELSQISPMPQHVWDKTSDSGSVGDFDMQSEASAKAVYKYLDGQSKSVGTYDNNPLWQVVDGPWKLKHMTTDGNVKFVPNTSYSGPVKPTLAEFDLVPYTTDTAEFNVVRSGGVDYGYIPTQDVAERGALTKYGFQPWVGWSINYFQINYTNDQNK

Mean predicted aligned error: 7.48 Å

Nearest PDB structures (foldseek):
  1uqw-assembly2_B  TM=7.966E-01  e=9.295E-13  Escherichia coli K-12
  6wm7-assembly1_A  TM=7.861E-01  e=1.526E-12  Chelativorans sp. BNC1
  6dth-assembly1_A  TM=7.370E-01  e=9.805E-12  Haemophilus influenzae 86-028NP
  5za4-assembly1_A  TM=8.077E-01  e=8.588E-11  [Haemophilus] ducreyi 35000HP
  3zs6-assembly1_A  TM=7.143E-01  e=1.596E-10  Burkholderia pseudomallei

Secondary structure (DSSP, 8-state):
-------------------------PPP---SSEEEEEPPTT-------SS-BGGG-SHIIIIIIIHHHS--SS-EEETTEEEE-GGGSSBPPPEEPTTS-EEEEEBPS-B-TTSPBP-HHHHHHHHHHHHHHGGGBTT--TTSTTTTEEEEEEEETTEEEEEESS---HHHIIIIIGGG-----HHHH--SSTTSPP--HHHH-HHHHHHHHHHHHHHTT-GGGTTT-GGGS---SSEEEEEE-TTS-EEEEE-TT--SS----SSEEEEE--SSHHHHHHHHHHT--SB----GGGGGGGGG-TT--------S--------TTSGGG-

pLDDT: mean 90.31, std 16.95, range [28.91, 98.88]

Radius of gyration: 26.03 Å; Cα contacts (8 Å, |Δi|>4): 567; chains: 1; bounding box: 72×103×71 Å